Protein AF-A0A7J7KT98-F1 (afdb_monomer)

Radius of gyration: 27.47 Å; Cα contacts (8 Å, |Δi|>4): 322; chains: 1; bounding box: 51×56×86 Å

InterPro domains:
  IPR001309 Peptidase C14, p20 domain [PS50208] (222-304)
  IPR002110 Ankyrin repeat [SM00248] (19-48)
  IPR002110 Ankyrin repeat [SM00248] (58-87)
  IPR002110 Ankyrin repeat [SM00248] (97-126)
  IPR011600 Peptidase C14, caspase domain [PF00656] (223-300)
  IPR029030 Caspase-like domain superfamily [SSF52129] (204-298)
  IPR036770 Ankyrin repeat-containing domain superfamily [G3DSA:1.25.40.20] (5-85)
  IPR036770 Ankyrin repeat-containing domain superfamily [G3DSA:1.25.40.20] (86-192)
  IPR036770 Ankyrin repeat-containing domain superfamily [SSF48403] (14-157)
  IPR051070 NF-kappa-B Inhibitor [PTHR46680] (13-154)

Organism: Bugula neritina (NCBI:txid10212)

Sequence (304 aa):
MSLTQKTDLCSTYSLQDQEGNTFIYCATSLGHTDIVKCVVDSVPSADLWKLLRIPNQQDQTTLQQAILSNNMETLQCLVAAVEATDLYTLLLTQDIYGDTAVHSAVNGGHVDALKSLLDKLSPKQCQEILNIKNLKQFTPLIAAKSNKQYKAANCIGEYKRKAENYFEGSSRMSVNLRDSLKYLNERNRDVDIIQLPVKPCTLQSVAEKFYSDNVYRMSAPVRGRCLIINNRYFDRPATPAPGQVQLEHRDGSEIDVMNILNVFQQLSFDCELKTNLSSKQMLADIWKETQHPDYKDILYFMIL

Structure (mmCIF, N/CA/C/O backbone):
data_AF-A0A7J7KT98-F1
#
_entry.id   AF-A0A7J7KT98-F1
#
loop_
_atom_site.group_PDB
_atom_site.id
_atom_site.type_symbol
_atom_site.label_atom_id
_atom_site.label_alt_id
_atom_site.label_comp_id
_atom_site.label_asym_id
_atom_site.label_entity_id
_atom_site.label_seq_id
_atom_site.pdbx_PDB_ins_code
_atom_site.Cartn_x
_atom_site.Cartn_y
_atom_site.Cartn_z
_atom_site.occupancy
_atom_site.B_iso_or_equiv
_atom_site.auth_seq_id
_atom_site.auth_comp_id
_atom_site.auth_asym_id
_atom_site.auth_atom_id
_atom_site.pdbx_PDB_model_num
ATOM 1 N N . MET A 1 1 ? 28.522 -12.914 -32.032 1.00 37.44 1 MET A N 1
ATOM 2 C CA . MET A 1 1 ? 27.600 -12.049 -31.266 1.00 37.44 1 MET A CA 1
ATOM 3 C C . MET A 1 1 ? 26.999 -12.860 -30.128 1.00 37.44 1 MET A C 1
ATOM 5 O O . MET A 1 1 ? 25.885 -13.351 -30.238 1.00 37.44 1 MET A O 1
ATOM 9 N N . SER A 1 2 ? 27.776 -13.088 -29.070 1.00 33.06 2 SER A N 1
ATOM 10 C CA . SER A 1 2 ? 27.286 -13.723 -27.846 1.00 33.06 2 SER A CA 1
ATOM 11 C C . SER A 1 2 ? 26.659 -12.650 -26.961 1.00 33.06 2 SER A C 1
ATOM 13 O O . SER A 1 2 ? 27.303 -11.642 -26.684 1.00 33.06 2 SER A O 1
ATOM 15 N N . LEU A 1 3 ? 25.416 -12.876 -26.536 1.00 38.28 3 LEU A N 1
ATOM 16 C CA . LEU A 1 3 ? 24.675 -12.110 -25.530 1.00 38.28 3 LEU A CA 1
ATOM 17 C C . LEU A 1 3 ? 25.376 -12.200 -24.162 1.00 38.28 3 LEU A C 1
ATOM 19 O O . LEU A 1 3 ? 24.920 -12.876 -23.244 1.00 38.28 3 LEU A O 1
ATOM 23 N N . THR A 1 4 ? 26.531 -11.560 -24.024 1.00 45.78 4 THR A N 1
ATOM 24 C CA . THR A 1 4 ? 27.213 -11.382 -22.745 1.00 45.78 4 THR A CA 1
ATOM 25 C C . THR A 1 4 ? 26.812 -10.032 -22.181 1.00 45.78 4 THR A C 1
ATOM 27 O O . THR A 1 4 ? 27.411 -9.026 -22.539 1.00 45.78 4 THR A O 1
ATOM 30 N N . GLN A 1 5 ? 25.774 -10.031 -21.344 1.00 46.78 5 GLN A N 1
ATOM 31 C CA . GLN A 1 5 ? 25.772 -9.434 -19.999 1.00 46.78 5 GLN A CA 1
ATOM 32 C C . GLN A 1 5 ? 24.341 -9.454 -19.446 1.00 46.78 5 GLN A C 1
ATOM 34 O O . GLN A 1 5 ? 23.582 -8.498 -19.528 1.00 46.78 5 GLN A O 1
ATOM 39 N N . LYS A 1 6 ? 23.980 -10.576 -18.818 1.00 48.09 6 LYS A N 1
ATOM 40 C CA . LYS A 1 6 ? 22.775 -10.707 -17.980 1.00 48.09 6 LYS A CA 1
ATOM 41 C C . LYS A 1 6 ? 22.907 -9.932 -16.650 1.00 48.09 6 LYS A C 1
ATOM 43 O O . LYS A 1 6 ? 22.090 -10.104 -15.757 1.00 48.09 6 LYS A O 1
ATOM 48 N N . THR A 1 7 ? 23.965 -9.133 -16.498 1.00 43.75 7 THR A N 1
ATOM 49 C CA . THR A 1 7 ? 24.436 -8.557 -15.233 1.00 43.75 7 THR A CA 1
ATOM 50 C C . THR A 1 7 ? 24.084 -7.086 -15.029 1.00 43.75 7 THR A C 1
ATOM 52 O O . THR A 1 7 ? 24.337 -6.591 -13.944 1.00 43.75 7 THR A O 1
ATOM 55 N N . ASP A 1 8 ? 23.442 -6.412 -15.988 1.00 55.72 8 ASP A N 1
ATOM 56 C CA . ASP A 1 8 ? 22.998 -5.015 -15.809 1.00 55.72 8 ASP A CA 1
ATOM 57 C C . ASP A 1 8 ? 21.567 -4.750 -16.310 1.00 55.72 8 ASP A C 1
ATOM 59 O O . ASP A 1 8 ? 21.140 -3.616 -16.507 1.00 55.72 8 ASP A O 1
ATOM 63 N N . LEU A 1 9 ? 20.754 -5.797 -16.484 1.00 55.81 9 LEU A N 1
ATOM 64 C CA . LEU A 1 9 ? 19.364 -5.612 -16.911 1.00 55.81 9 LEU A CA 1
ATOM 65 C C . LEU A 1 9 ? 18.577 -4.765 -15.886 1.00 55.81 9 LEU A C 1
ATOM 67 O O . LEU A 1 9 ? 17.839 -3.853 -16.251 1.00 55.81 9 LEU A O 1
ATOM 71 N N . CYS A 1 10 ? 18.826 -4.983 -14.591 1.00 56.22 10 CYS A N 1
ATOM 72 C CA . CYS A 1 10 ? 18.215 -4.203 -13.517 1.00 56.22 10 CYS A CA 1
ATOM 73 C C . CYS A 1 10 ? 18.662 -2.729 -13.519 1.00 56.22 10 CYS A C 1
ATOM 75 O O . CYS A 1 10 ? 17.836 -1.856 -13.254 1.00 56.22 10 CYS A O 1
ATOM 77 N N . SER A 1 11 ? 19.926 -2.431 -13.852 1.00 65.38 11 SER A N 1
ATOM 78 C CA . SER A 1 11 ? 20.412 -1.047 -13.921 1.00 65.38 11 SER A CA 1
ATOM 79 C C . SER A 1 11 ? 19.835 -0.319 -15.136 1.00 65.38 11 SER A C 1
ATOM 81 O O . SER A 1 11 ? 19.386 0.816 -14.997 1.00 65.38 11 SER A O 1
ATOM 83 N N . THR A 1 12 ? 19.707 -0.995 -16.284 1.00 70.81 12 THR A N 1
ATOM 84 C CA . THR A 1 12 ? 19.056 -0.417 -17.474 1.00 70.81 12 THR A CA 1
ATOM 85 C C . THR A 1 12 ? 17.568 -0.120 -17.272 1.00 70.81 12 THR A C 1
ATOM 87 O O . THR A 1 12 ? 17.112 0.947 -17.675 1.00 70.81 12 THR A O 1
ATOM 90 N N . TYR A 1 13 ? 16.808 -1.001 -16.609 1.00 74.50 13 TYR A N 1
ATOM 91 C CA . TYR A 1 13 ? 15.387 -0.744 -16.343 1.00 74.50 13 TYR A CA 1
ATOM 92 C C . TYR A 1 13 ? 15.154 0.315 -15.263 1.00 74.50 13 TYR A C 1
ATOM 94 O O . TYR A 1 13 ? 14.123 0.983 -15.291 1.00 74.50 13 TYR A O 1
ATOM 102 N N . SER A 1 14 ? 16.104 0.496 -14.341 1.00 80.25 14 SER A N 1
ATOM 103 C CA . SER A 1 14 ? 16.027 1.524 -13.295 1.00 80.25 14 SER A CA 1
ATOM 104 C C . SER A 1 14 ? 16.306 2.950 -13.782 1.00 80.25 14 SER A C 1
ATOM 106 O O . SER A 1 14 ? 16.162 3.889 -13.002 1.00 80.25 14 SER A O 1
ATOM 108 N N . LEU A 1 15 ? 16.702 3.129 -15.048 1.00 86.31 15 LEU A N 1
ATOM 109 C CA . LEU A 1 15 ? 16.920 4.453 -15.622 1.00 86.31 15 LEU A CA 1
ATOM 110 C C . LEU A 1 15 ? 15.612 5.249 -15.657 1.00 86.31 15 LEU A C 1
ATOM 112 O O . LEU A 1 15 ? 14.560 4.729 -16.036 1.00 86.31 15 LEU A O 1
ATOM 116 N N . GLN A 1 16 ? 15.712 6.520 -15.281 1.00 89.00 16 GLN A N 1
ATOM 117 C CA . GLN A 1 16 ? 14.609 7.467 -15.277 1.00 89.00 16 GLN A CA 1
ATOM 118 C C . GLN A 1 16 ? 14.823 8.530 -16.355 1.00 89.00 16 GLN A C 1
ATOM 120 O O . GLN A 1 16 ? 15.957 8.941 -16.617 1.00 89.00 16 GLN A O 1
ATOM 125 N N . ASP A 1 17 ? 13.736 8.965 -16.984 1.00 88.94 17 ASP A N 1
ATOM 126 C CA . ASP A 1 17 ? 13.748 10.102 -17.900 1.00 88.94 17 ASP A CA 1
ATOM 127 C C . ASP A 1 17 ? 13.813 11.453 -17.150 1.00 88.94 17 ASP A C 1
ATOM 129 O O . ASP A 1 17 ? 14.019 11.518 -15.936 1.00 88.94 17 ASP A O 1
ATOM 133 N N . GLN A 1 18 ? 13.643 12.560 -17.880 1.00 90.75 18 GLN A N 1
ATOM 134 C CA . GLN A 1 18 ? 13.674 13.914 -17.309 1.00 90.75 18 GLN A CA 1
ATOM 135 C C . GLN A 1 18 ? 12.538 14.198 -16.317 1.00 90.75 18 GLN A C 1
ATOM 137 O O . GLN A 1 18 ? 12.657 15.143 -15.541 1.00 90.75 18 GLN A O 1
ATOM 142 N N . GLU A 1 19 ? 11.471 13.400 -16.330 1.00 87.31 19 GLU A N 1
ATOM 143 C CA . GLU A 1 19 ? 10.319 13.488 -15.429 1.00 87.31 19 GLU A CA 1
ATOM 144 C C . GLU A 1 19 ? 10.415 12.473 -14.274 1.00 87.31 19 GLU A C 1
ATOM 146 O O . GLU A 1 19 ? 9.515 12.362 -13.440 1.00 87.31 19 GLU A O 1
ATOM 151 N N . GLY A 1 20 ? 11.518 11.723 -14.186 1.00 88.56 20 GLY A N 1
ATOM 152 C CA . GLY A 1 20 ? 11.670 10.654 -13.204 1.00 88.56 20 GLY A CA 1
ATOM 153 C C . GLY A 1 20 ? 10.937 9.363 -13.594 1.00 88.56 20 GLY A C 1
ATOM 154 O O . GLY A 1 20 ? 10.856 8.438 -12.789 1.00 88.56 20 GLY A O 1
ATOM 155 N N . ASN A 1 21 ? 10.382 9.251 -14.797 1.00 90.50 21 ASN A N 1
ATOM 156 C CA . ASN A 1 21 ? 9.632 8.065 -15.190 1.00 90.50 21 ASN A CA 1
ATOM 157 C C . ASN A 1 21 ? 10.590 6.940 -15.595 1.00 90.50 21 ASN A C 1
ATOM 159 O O . ASN A 1 21 ? 11.487 7.129 -16.419 1.00 90.50 21 ASN A O 1
ATOM 163 N N . THR A 1 22 ? 10.385 5.746 -15.040 1.00 91.25 22 THR A N 1
ATOM 164 C CA . THR A 1 22 ? 11.080 4.536 -15.496 1.00 91.25 22 THR A CA 1
ATOM 165 C C . THR A 1 22 ? 10.480 4.020 -16.802 1.00 91.25 22 THR A C 1
ATOM 167 O O . THR A 1 22 ? 9.343 4.334 -17.163 1.00 91.25 22 THR A O 1
ATOM 170 N N . PHE A 1 23 ? 11.208 3.148 -17.503 1.00 90.75 23 PHE A N 1
ATOM 171 C CA . PHE A 1 23 ? 10.714 2.529 -18.737 1.00 90.75 23 PHE A CA 1
ATOM 172 C C . PHE A 1 23 ? 9.336 1.860 -18.565 1.00 90.75 23 PHE A C 1
ATOM 174 O O . PHE A 1 23 ? 8.432 2.064 -19.379 1.00 90.75 23 PHE A O 1
ATOM 181 N N . ILE A 1 24 ? 9.155 1.088 -17.486 1.00 91.69 24 ILE A N 1
ATOM 182 C CA . ILE A 1 24 ? 7.889 0.396 -17.207 1.00 91.69 24 ILE A CA 1
ATOM 183 C C . ILE A 1 24 ? 6.765 1.375 -16.833 1.00 91.69 24 ILE A C 1
ATOM 185 O O . ILE A 1 24 ? 5.608 1.133 -17.189 1.00 91.69 24 ILE A O 1
ATOM 189 N N . TYR A 1 25 ? 7.095 2.504 -16.194 1.00 92.44 25 TYR A N 1
ATOM 190 C CA . TYR A 1 25 ? 6.142 3.583 -15.936 1.00 92.44 25 TYR A CA 1
ATOM 191 C C . TYR A 1 25 ? 5.616 4.163 -17.251 1.00 92.44 25 TYR A C 1
ATOM 193 O O . TYR A 1 25 ? 4.403 4.237 -17.449 1.00 92.44 25 TYR A O 1
ATOM 201 N N . CYS A 1 26 ? 6.507 4.498 -18.188 1.00 91.31 26 CYS A N 1
ATOM 202 C CA . CYS A 1 26 ? 6.123 5.029 -19.497 1.00 91.31 26 CYS A CA 1
ATOM 203 C C . CYS A 1 26 ? 5.275 4.030 -20.294 1.00 91.31 26 CYS A C 1
ATOM 205 O O . CYS A 1 26 ? 4.228 4.403 -20.821 1.00 91.31 26 CYS A O 1
ATOM 207 N N . ALA A 1 27 ? 5.666 2.752 -20.332 1.00 92.06 27 ALA A N 1
ATOM 208 C CA . ALA A 1 27 ? 4.883 1.704 -20.993 1.00 92.06 27 ALA A CA 1
ATOM 209 C C . ALA A 1 27 ? 3.472 1.568 -20.391 1.00 92.06 27 ALA A C 1
ATOM 211 O O . ALA A 1 27 ? 2.490 1.442 -21.122 1.00 92.06 27 ALA A O 1
ATOM 212 N N . THR A 1 28 ? 3.367 1.662 -19.062 1.00 93.62 28 THR A N 1
ATOM 213 C CA . THR A 1 28 ? 2.086 1.641 -18.342 1.00 93.62 28 THR A CA 1
ATOM 214 C C . THR A 1 28 ? 1.241 2.873 -18.665 1.00 93.62 28 THR A C 1
ATOM 216 O O . THR A 1 28 ? 0.054 2.738 -18.950 1.00 93.62 28 THR A O 1
ATOM 219 N N . SER A 1 29 ? 1.848 4.063 -18.677 1.00 90.94 29 SER A N 1
ATOM 220 C CA . SER A 1 29 ? 1.172 5.332 -18.972 1.00 90.94 29 SER A CA 1
ATOM 221 C C . SER A 1 29 ? 0.614 5.389 -20.397 1.00 90.94 29 SER A C 1
ATOM 223 O O . SER A 1 29 ? -0.497 5.867 -20.613 1.00 90.94 29 SER A O 1
ATOM 225 N N . LEU A 1 30 ? 1.349 4.830 -21.362 1.00 90.31 30 LEU A N 1
ATOM 226 C CA . LEU A 1 30 ? 0.931 4.735 -22.763 1.00 90.31 30 LEU A CA 1
ATOM 227 C C . LEU A 1 30 ? -0.050 3.580 -23.032 1.00 90.31 30 LEU A C 1
ATOM 229 O O . LEU A 1 30 ? -0.554 3.451 -24.144 1.00 90.31 30 LEU A O 1
ATOM 233 N N . GLY A 1 31 ? -0.331 2.732 -22.036 1.00 89.06 31 GLY A N 1
ATOM 234 C CA . GLY A 1 31 ? -1.238 1.592 -22.177 1.00 89.06 31 GLY A CA 1
ATOM 235 C C . GLY A 1 31 ? -0.665 0.420 -22.981 1.00 89.06 31 GLY A C 1
ATOM 236 O O . GLY A 1 31 ? -1.427 -0.427 -23.442 1.00 89.06 31 GLY A O 1
ATOM 237 N N . HIS A 1 32 ? 0.657 0.343 -23.145 1.00 93.69 32 HIS A N 1
ATOM 238 C CA . HIS A 1 32 ? 1.337 -0.737 -23.865 1.00 93.69 32 HIS A CA 1
ATOM 239 C C . HIS A 1 32 ? 1.474 -1.984 -22.975 1.00 93.69 32 HIS A C 1
ATOM 241 O O . HIS A 1 32 ? 2.547 -2.308 -22.458 1.00 93.69 32 HIS A O 1
ATOM 247 N N . THR A 1 33 ? 0.351 -2.666 -22.739 1.00 93.12 33 THR A N 1
ATOM 248 C CA . THR A 1 33 ? 0.255 -3.834 -21.846 1.00 93.12 33 THR A CA 1
ATOM 249 C C . THR A 1 33 ? 1.144 -5.001 -22.282 1.00 93.12 33 THR A C 1
ATOM 251 O O . THR A 1 33 ? 1.667 -5.731 -21.443 1.00 93.12 33 THR A O 1
ATOM 254 N N . ASP A 1 34 ? 1.339 -5.173 -23.585 1.00 93.50 34 ASP A N 1
ATOM 255 C CA . ASP A 1 34 ? 2.253 -6.142 -24.188 1.00 93.50 34 ASP A CA 1
ATOM 256 C C . ASP A 1 34 ? 3.706 -5.916 -23.749 1.00 93.50 34 ASP A C 1
ATOM 258 O O . ASP A 1 34 ? 4.383 -6.857 -23.333 1.00 93.50 34 ASP A O 1
ATOM 262 N N . ILE A 1 35 ? 4.163 -4.663 -23.747 1.00 91.12 35 ILE A N 1
ATOM 263 C CA . ILE A 1 35 ? 5.501 -4.296 -23.272 1.00 91.12 35 ILE A CA 1
ATOM 264 C C . ILE A 1 35 ? 5.620 -4.548 -21.767 1.00 91.12 35 ILE A C 1
ATOM 266 O O . ILE A 1 35 ? 6.625 -5.102 -21.322 1.00 91.12 35 ILE A O 1
ATOM 270 N N . VAL A 1 36 ? 4.597 -4.192 -20.982 1.00 92.38 36 VAL A N 1
ATOM 271 C CA . VAL A 1 36 ? 4.606 -4.439 -19.530 1.00 92.38 36 VAL A CA 1
ATOM 272 C C . VAL A 1 36 ? 4.714 -5.935 -19.229 1.00 92.38 36 VAL A C 1
ATOM 274 O O . VAL A 1 36 ? 5.547 -6.321 -18.411 1.00 92.38 36 VAL A O 1
ATOM 277 N N . LYS A 1 37 ? 3.953 -6.783 -19.932 1.00 92.69 37 LYS A N 1
ATOM 278 C CA . LYS A 1 37 ? 4.047 -8.248 -19.814 1.00 92.69 37 LYS A CA 1
ATOM 279 C C . LYS A 1 37 ? 5.446 -8.757 -20.149 1.00 92.69 37 LYS A C 1
ATOM 281 O O . LYS A 1 37 ? 6.025 -9.488 -19.357 1.00 92.69 37 LYS A O 1
ATOM 286 N N . CYS A 1 38 ? 6.032 -8.299 -21.256 1.00 89.94 38 CYS A N 1
ATOM 287 C CA . CYS A 1 38 ? 7.399 -8.669 -21.624 1.00 89.94 38 CYS A CA 1
ATOM 288 C C . CYS A 1 38 ? 8.420 -8.321 -20.530 1.00 89.94 38 CYS A C 1
ATOM 290 O O . CYS A 1 38 ? 9.323 -9.115 -20.266 1.00 89.94 38 CYS A O 1
ATOM 292 N N . VAL A 1 39 ? 8.294 -7.156 -19.882 1.00 88.00 39 VAL A N 1
ATOM 293 C CA . VAL A 1 39 ? 9.182 -6.759 -18.774 1.00 88.00 39 VAL A CA 1
ATOM 294 C C . VAL A 1 39 ? 8.955 -7.642 -17.549 1.00 88.00 39 VAL A C 1
ATOM 296 O O . VAL A 1 39 ? 9.923 -8.126 -16.969 1.00 88.00 39 VAL A O 1
ATOM 299 N N . VAL A 1 40 ? 7.696 -7.892 -17.186 1.00 89.38 40 VAL A N 1
ATOM 300 C CA . VAL A 1 40 ? 7.317 -8.773 -16.072 1.00 89.38 40 VAL A CA 1
ATOM 301 C C . VAL A 1 40 ? 7.855 -10.196 -16.264 1.00 89.38 40 VAL A C 1
ATOM 303 O O . VAL A 1 40 ? 8.381 -10.772 -15.318 1.00 89.38 40 VAL A O 1
ATOM 306 N N . ASP A 1 41 ? 7.791 -10.735 -17.482 1.00 88.50 41 ASP A N 1
ATOM 307 C CA . ASP A 1 41 ? 8.290 -12.079 -17.803 1.00 88.50 41 ASP A CA 1
ATOM 308 C C . ASP A 1 41 ? 9.827 -12.140 -17.866 1.00 88.50 41 ASP A C 1
ATOM 310 O O . ASP A 1 41 ? 10.432 -13.191 -17.644 1.00 88.50 41 ASP A O 1
ATOM 314 N N . SER A 1 42 ? 10.477 -11.014 -18.180 1.00 84.94 42 SER A N 1
ATOM 315 C CA . SER A 1 42 ? 11.934 -10.932 -18.349 1.00 84.94 42 SER A CA 1
ATOM 316 C C . SER A 1 42 ? 12.687 -10.635 -17.049 1.00 84.94 42 SER A C 1
ATOM 318 O O . SER A 1 42 ? 13.870 -10.971 -16.938 1.00 84.94 42 SER A O 1
ATOM 320 N N . VAL A 1 43 ? 12.037 -9.983 -16.080 1.00 83.31 43 VAL A N 1
ATOM 321 C CA . VAL A 1 43 ? 12.655 -9.518 -14.830 1.00 83.31 43 VAL A CA 1
ATOM 322 C C . VAL A 1 43 ? 12.268 -10.446 -13.670 1.00 83.31 43 VAL A C 1
ATOM 324 O O . VAL A 1 43 ? 11.082 -10.657 -13.430 1.00 83.31 43 VAL A O 1
ATOM 327 N N . PRO A 1 44 ? 13.232 -10.979 -12.893 1.00 81.69 44 PRO A N 1
ATOM 328 C CA . PRO A 1 44 ? 12.920 -11.759 -11.696 1.00 81.69 44 PRO A CA 1
ATOM 329 C C . PRO A 1 44 ? 12.067 -10.960 -10.701 1.00 81.69 44 PRO A C 1
ATOM 331 O O . PRO A 1 44 ? 12.330 -9.780 -10.473 1.00 81.69 44 PRO A O 1
ATOM 334 N N . SER A 1 45 ? 11.112 -11.604 -10.025 1.00 74.31 45 SER A N 1
ATOM 335 C CA . SER A 1 45 ? 10.194 -10.947 -9.074 1.00 74.31 45 SER A CA 1
ATOM 336 C C . SER A 1 45 ? 10.918 -10.112 -8.003 1.00 74.31 45 SER A C 1
ATOM 338 O O . SER A 1 45 ? 10.480 -9.013 -7.667 1.00 74.31 45 SER A O 1
ATOM 340 N N . ALA A 1 46 ? 12.080 -10.589 -7.536 1.00 75.94 46 ALA A N 1
ATOM 341 C CA . ALA A 1 46 ? 12.932 -9.917 -6.549 1.00 75.94 46 ALA A CA 1
ATOM 342 C C . ALA A 1 46 ? 13.563 -8.592 -7.033 1.00 75.94 46 ALA A C 1
ATOM 344 O O . ALA A 1 46 ? 14.031 -7.803 -6.212 1.00 75.94 46 ALA A O 1
ATOM 345 N N . ASP A 1 47 ? 13.596 -8.347 -8.341 1.00 81.56 47 ASP A N 1
ATOM 346 C CA . ASP A 1 47 ? 14.061 -7.091 -8.938 1.00 81.56 47 ASP A CA 1
ATOM 347 C C . ASP A 1 47 ? 12.895 -6.278 -9.513 1.00 81.56 47 ASP A C 1
ATOM 349 O O . ASP A 1 47 ? 12.936 -5.046 -9.501 1.00 81.56 47 ASP A O 1
ATOM 353 N N . LEU A 1 48 ? 11.810 -6.947 -9.922 1.00 85.00 48 LEU A N 1
ATOM 354 C CA . LEU A 1 48 ? 10.588 -6.301 -10.393 1.00 85.00 48 LEU A CA 1
ATOM 355 C C . LEU A 1 48 ? 9.986 -5.384 -9.321 1.00 85.00 48 LEU A C 1
ATOM 357 O O . LEU A 1 48 ? 9.622 -4.252 -9.630 1.00 85.00 48 LEU A O 1
ATOM 361 N N . TRP A 1 49 ? 9.927 -5.813 -8.055 1.00 84.94 49 TRP A N 1
ATOM 362 C CA . TRP A 1 49 ? 9.396 -4.949 -6.991 1.00 84.94 49 TRP A CA 1
ATOM 363 C C . TRP A 1 49 ? 10.246 -3.683 -6.792 1.00 84.94 49 TRP A C 1
ATOM 365 O O . TRP A 1 49 ? 9.693 -2.603 -6.582 1.00 84.94 49 TRP A O 1
ATOM 375 N N . LYS A 1 50 ? 11.581 -3.787 -6.905 1.00 86.12 50 LYS A N 1
ATOM 376 C CA . LYS A 1 50 ? 12.491 -2.634 -6.794 1.00 86.12 50 LYS A CA 1
ATOM 377 C C . LYS A 1 50 ? 12.222 -1.646 -7.915 1.00 86.12 50 LYS A C 1
ATOM 379 O O . LYS A 1 50 ? 12.149 -0.450 -7.660 1.00 86.12 50 LYS A O 1
ATOM 384 N N . LEU A 1 51 ? 12.030 -2.160 -9.129 1.00 86.31 51 LEU A N 1
ATOM 385 C CA . LEU A 1 51 ? 11.701 -1.362 -10.301 1.00 86.31 51 LEU A CA 1
ATOM 386 C C . LEU A 1 51 ? 10.354 -0.642 -10.137 1.00 86.31 51 LEU A C 1
ATOM 388 O O . LEU A 1 51 ? 10.258 0.553 -10.401 1.00 86.31 51 LEU A O 1
ATOM 392 N N . LEU A 1 52 ? 9.325 -1.348 -9.660 1.00 88.38 52 LEU A N 1
ATOM 393 C CA . LEU A 1 52 ? 7.983 -0.789 -9.459 1.00 88.38 52 LEU A CA 1
ATOM 394 C C . LEU A 1 52 ? 7.912 0.237 -8.323 1.00 88.38 52 LEU A C 1
ATOM 396 O O . LEU A 1 52 ? 7.018 1.085 -8.332 1.00 88.38 52 LEU A O 1
ATOM 400 N N . ARG A 1 53 ? 8.836 0.161 -7.357 1.00 88.50 53 ARG A N 1
ATOM 401 C CA . ARG A 1 53 ? 8.926 1.085 -6.221 1.00 88.50 53 ARG A CA 1
ATOM 402 C C . ARG A 1 53 ? 9.557 2.427 -6.584 1.00 88.50 53 ARG A C 1
ATOM 404 O O . ARG A 1 53 ? 9.360 3.373 -5.829 1.00 88.50 53 ARG A O 1
ATOM 411 N N . ILE A 1 54 ? 10.311 2.520 -7.681 1.00 88.38 54 ILE A N 1
ATOM 412 C CA . ILE A 1 54 ? 10.958 3.774 -8.084 1.00 88.38 54 ILE A CA 1
ATOM 413 C C . ILE A 1 54 ? 9.872 4.820 -8.398 1.00 88.38 54 ILE A C 1
ATOM 415 O O . ILE A 1 54 ? 9.083 4.599 -9.323 1.00 88.38 54 ILE A O 1
ATOM 419 N N . PRO A 1 55 ? 9.809 5.929 -7.638 1.00 88.62 55 PRO A N 1
ATOM 420 C CA . PRO A 1 55 ? 8.847 6.992 -7.883 1.00 88.62 55 PRO A CA 1
ATOM 421 C C . PRO A 1 55 ? 9.306 7.921 -9.011 1.00 88.62 55 PRO A C 1
ATOM 423 O O . PRO A 1 55 ? 10.507 8.138 -9.185 1.00 88.62 55 PRO A O 1
ATOM 426 N N . ASN A 1 56 ? 8.357 8.520 -9.732 1.00 88.62 56 ASN A N 1
ATOM 427 C CA . ASN A 1 56 ? 8.639 9.654 -10.616 1.00 88.62 56 ASN A CA 1
ATOM 428 C C . ASN A 1 56 ? 8.751 10.982 -9.839 1.00 88.62 56 ASN A C 1
ATOM 430 O O . ASN A 1 56 ? 8.685 11.004 -8.612 1.00 88.62 56 ASN A O 1
ATOM 434 N N . GLN A 1 57 ? 8.891 12.116 -10.535 1.00 89.75 57 GLN A N 1
ATOM 435 C CA . GLN A 1 57 ? 8.952 13.443 -9.895 1.00 89.75 57 GLN A CA 1
ATOM 436 C C . GLN A 1 57 ? 7.684 13.849 -9.124 1.00 89.75 57 GLN A C 1
ATOM 438 O O . GLN A 1 57 ? 7.719 14.812 -8.361 1.00 89.75 57 GLN A O 1
ATOM 443 N N . GLN A 1 58 ? 6.568 13.147 -9.324 1.00 85.69 58 GLN A N 1
ATOM 444 C CA . GLN A 1 58 ? 5.326 13.326 -8.570 1.00 85.69 58 GLN A CA 1
ATOM 445 C C . GLN A 1 58 ? 5.187 12.314 -7.425 1.00 85.69 58 GLN A C 1
ATOM 447 O O . GLN A 1 58 ? 4.098 12.158 -6.876 1.00 85.69 58 GLN A O 1
ATOM 452 N N . ASP A 1 59 ? 6.266 11.622 -7.060 1.00 88.50 59 ASP A N 1
ATOM 453 C CA . ASP A 1 59 ? 6.267 10.518 -6.100 1.00 88.50 59 ASP A CA 1
ATOM 454 C C . ASP A 1 59 ? 5.320 9.362 -6.485 1.00 88.50 59 ASP A C 1
ATOM 456 O O . ASP A 1 59 ? 4.947 8.529 -5.656 1.00 88.50 59 ASP A O 1
ATOM 460 N N . GLN A 1 60 ? 4.940 9.278 -7.766 1.00 88.19 60 GLN A N 1
ATOM 461 C CA . GLN A 1 60 ? 4.015 8.267 -8.256 1.00 88.19 60 GLN A CA 1
ATOM 462 C C . GLN A 1 60 ? 4.739 6.989 -8.654 1.00 88.19 60 GLN A C 1
ATOM 464 O O . GLN A 1 60 ? 5.761 7.008 -9.344 1.00 88.19 60 GLN A O 1
ATOM 469 N N . THR A 1 61 ? 4.165 5.855 -8.263 1.00 91.44 61 THR A N 1
ATOM 470 C CA . THR A 1 61 ? 4.665 4.532 -8.652 1.00 91.44 61 THR A CA 1
ATOM 471 C C . THR A 1 61 ? 3.999 4.029 -9.930 1.00 91.44 61 THR A C 1
ATOM 473 O O . THR A 1 61 ? 2.887 4.420 -10.291 1.00 91.44 61 THR A O 1
ATOM 476 N N . THR A 1 62 ? 4.645 3.070 -10.599 1.00 91.81 62 THR A N 1
ATOM 477 C CA . THR A 1 62 ? 4.084 2.420 -11.802 1.00 91.81 62 THR A CA 1
ATOM 478 C C . THR A 1 62 ? 2.722 1.776 -11.516 1.00 91.81 62 THR A C 1
ATOM 480 O O . THR A 1 62 ? 1.815 1.823 -12.346 1.00 91.81 62 THR A O 1
ATOM 483 N N . LEU A 1 63 ? 2.544 1.215 -10.313 1.00 92.44 63 LEU A N 1
ATOM 484 C CA . LEU A 1 63 ? 1.278 0.615 -9.891 1.00 92.44 63 LEU A CA 1
ATOM 485 C C . LEU A 1 63 ? 0.154 1.660 -9.795 1.00 92.44 63 LEU A C 1
ATOM 487 O O . LEU A 1 63 ? -0.961 1.400 -10.243 1.00 92.44 63 LEU A O 1
ATOM 491 N N . GLN A 1 64 ? 0.439 2.848 -9.253 1.00 91.44 64 GLN A N 1
ATOM 492 C CA . GLN A 1 64 ? -0.525 3.952 -9.203 1.00 91.44 64 GLN A CA 1
ATOM 493 C C . GLN A 1 64 ? -0.903 4.422 -10.612 1.00 91.44 64 GLN A C 1
ATOM 495 O O . GLN A 1 64 ? -2.086 4.620 -10.888 1.00 91.44 64 GLN A O 1
ATOM 500 N N . GLN A 1 65 ? 0.058 4.493 -11.537 1.00 93.06 65 GLN A N 1
ATOM 501 C CA . GLN A 1 65 ? -0.224 4.838 -12.933 1.00 93.06 65 GLN A CA 1
ATOM 502 C C . GLN A 1 65 ? -1.094 3.785 -13.644 1.00 93.06 65 GLN A C 1
ATOM 504 O O . GLN A 1 65 ? -1.993 4.134 -14.414 1.00 93.06 65 GLN A O 1
ATOM 509 N N . ALA A 1 66 ? -0.898 2.492 -13.362 1.00 93.00 66 ALA A N 1
ATOM 510 C CA . ALA A 1 66 ? -1.764 1.427 -13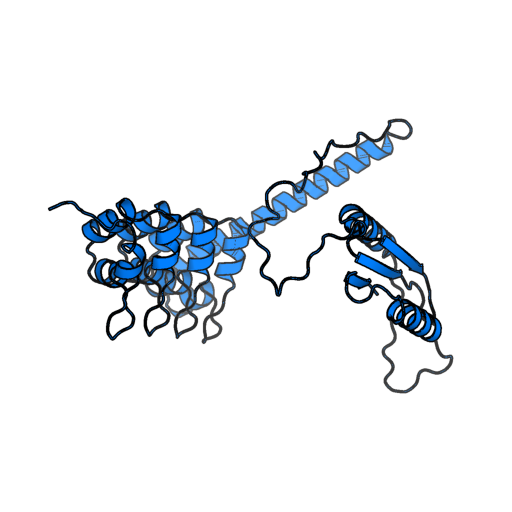.885 1.00 93.00 66 ALA A CA 1
ATOM 511 C C . ALA A 1 66 ? -3.219 1.574 -13.400 1.00 93.00 66 ALA A C 1
ATOM 513 O O . ALA A 1 66 ? -4.163 1.302 -14.142 1.00 93.00 66 ALA A O 1
ATOM 514 N N . ILE A 1 67 ? -3.405 2.044 -12.164 1.00 92.75 67 ILE A N 1
ATOM 515 C CA . ILE A 1 67 ? -4.725 2.326 -11.591 1.00 92.75 67 ILE A CA 1
ATOM 516 C C . ILE A 1 67 ? -5.345 3.563 -12.244 1.00 92.75 67 ILE A C 1
ATOM 518 O O . ILE A 1 67 ? -6.506 3.512 -12.640 1.00 92.75 67 ILE A O 1
ATOM 522 N N . LEU A 1 68 ? -4.586 4.655 -12.379 1.00 90.25 68 LEU A N 1
ATOM 523 C CA . LEU A 1 68 ? -5.054 5.916 -12.970 1.00 90.25 68 LEU A CA 1
ATOM 524 C C . LEU A 1 68 ? -5.436 5.773 -14.447 1.00 90.25 68 LEU A C 1
ATOM 526 O O . LEU A 1 68 ? -6.395 6.391 -14.901 1.00 90.25 68 LEU A O 1
ATOM 530 N N . SER A 1 69 ? -4.715 4.935 -15.192 1.00 87.94 69 SER A N 1
ATOM 531 C CA . SER A 1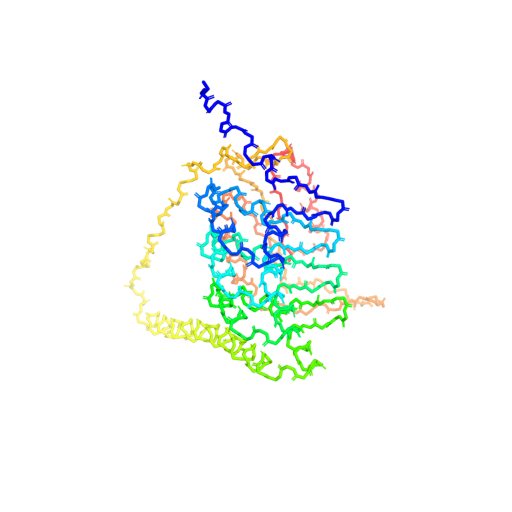 69 ? -5.032 4.618 -16.592 1.00 87.94 69 SER A CA 1
ATOM 532 C C . SER A 1 69 ? -6.245 3.689 -16.751 1.00 87.94 69 SER A C 1
ATOM 534 O O . SER A 1 69 ? -6.690 3.461 -17.876 1.00 87.94 69 SER A O 1
ATOM 536 N N . ASN A 1 70 ? -6.794 3.153 -15.651 1.00 87.38 70 ASN A N 1
ATOM 537 C CA . ASN A 1 70 ? -7.891 2.177 -15.629 1.00 87.38 70 ASN A CA 1
ATOM 538 C C . ASN A 1 70 ? -7.632 0.931 -16.500 1.00 87.38 70 ASN A C 1
ATOM 540 O O . ASN A 1 70 ? -8.567 0.271 -16.964 1.00 87.38 70 ASN A O 1
ATOM 544 N N . ASN A 1 71 ? -6.362 0.602 -16.744 1.00 89.69 71 ASN A N 1
ATOM 545 C CA . ASN A 1 71 ? -5.992 -0.562 -17.531 1.00 89.69 71 ASN A CA 1
ATOM 546 C C . ASN A 1 71 ? -5.922 -1.791 -16.618 1.00 89.69 71 ASN A C 1
ATOM 548 O O . ASN A 1 71 ? -4.881 -2.125 -16.048 1.00 89.69 71 ASN A O 1
ATOM 552 N N . MET A 1 72 ? -7.068 -2.460 -16.474 1.00 92.62 72 MET A N 1
ATOM 553 C CA . MET A 1 72 ? -7.213 -3.632 -15.609 1.00 92.62 72 MET A CA 1
ATOM 554 C C . MET A 1 72 ? -6.288 -4.785 -15.996 1.00 92.62 72 MET A C 1
ATOM 556 O O . MET A 1 72 ? -5.832 -5.508 -15.114 1.00 92.62 72 MET A O 1
ATOM 560 N N . GLU A 1 73 ? -5.989 -4.952 -17.283 1.00 93.06 73 GLU A N 1
ATOM 561 C CA . GLU A 1 73 ? -5.106 -6.018 -17.753 1.00 93.06 73 GLU A CA 1
ATOM 562 C C . GLU A 1 73 ? -3.665 -5.781 -17.285 1.00 93.06 73 GLU A C 1
ATOM 564 O O . GLU A 1 73 ? -3.038 -6.673 -16.710 1.00 93.06 73 GLU A O 1
ATOM 569 N N . THR A 1 74 ? -3.167 -4.550 -17.440 1.00 92.94 74 THR A N 1
ATOM 570 C CA . THR A 1 74 ? -1.851 -4.146 -16.925 1.00 92.94 74 THR A CA 1
ATOM 571 C C . THR A 1 74 ? -1.798 -4.238 -15.402 1.00 92.94 74 THR A C 1
ATOM 573 O O . THR A 1 74 ? -0.844 -4.784 -14.851 1.00 92.94 74 THR A O 1
ATOM 576 N N . LEU A 1 75 ? -2.837 -3.762 -14.707 1.00 93.25 75 LEU A N 1
ATOM 577 C CA . LEU A 1 75 ? -2.907 -3.824 -13.248 1.00 93.25 75 LEU A CA 1
ATOM 578 C C . LEU A 1 75 ? -2.853 -5.269 -12.738 1.00 93.25 75 LEU A C 1
ATOM 580 O O . LEU A 1 75 ? -2.080 -5.572 -11.833 1.00 93.25 75 LEU A O 1
ATOM 584 N N . GLN A 1 76 ? -3.643 -6.170 -13.324 1.00 92.38 76 GLN A N 1
ATOM 585 C CA . GLN A 1 76 ? -3.650 -7.582 -12.939 1.00 92.38 76 GLN A CA 1
ATOM 586 C C . GLN A 1 76 ? -2.309 -8.256 -13.225 1.00 92.38 76 GLN A C 1
ATOM 588 O O . GLN A 1 76 ? -1.845 -9.033 -12.393 1.00 92.38 76 GLN A O 1
ATOM 593 N N . CYS A 1 77 ? -1.666 -7.926 -14.348 1.00 91.62 77 CYS A N 1
ATOM 594 C CA . CYS A 1 77 ? -0.330 -8.414 -14.673 1.00 91.62 77 CYS A CA 1
ATOM 595 C C . CYS A 1 77 ? 0.697 -8.008 -13.604 1.00 91.62 77 CYS A C 1
ATOM 597 O O . CYS A 1 77 ? 1.431 -8.855 -13.102 1.00 91.62 77 CYS A O 1
ATOM 599 N N . LEU A 1 78 ? 0.717 -6.730 -13.213 1.00 90.94 78 LEU A N 1
ATOM 600 C CA . LEU A 1 78 ? 1.645 -6.216 -12.203 1.00 90.94 78 LEU A CA 1
ATOM 601 C C . LEU A 1 78 ? 1.369 -6.807 -10.814 1.00 90.94 78 LEU A C 1
ATOM 603 O O . LEU A 1 78 ? 2.291 -7.237 -10.129 1.00 90.94 78 LEU A O 1
ATOM 607 N N . VAL A 1 79 ? 0.099 -6.872 -10.407 1.00 90.69 79 VAL A N 1
ATOM 608 C CA . VAL A 1 79 ? -0.310 -7.407 -9.098 1.00 90.69 79 VAL A CA 1
ATOM 609 C C . VAL A 1 79 ? -0.035 -8.909 -8.981 1.00 90.69 79 VAL A C 1
ATOM 611 O O . VAL A 1 79 ? 0.288 -9.381 -7.897 1.00 90.69 79 VAL A O 1
ATOM 614 N N . ALA A 1 80 ? -0.161 -9.672 -10.070 1.00 89.62 80 ALA A N 1
ATOM 615 C CA . ALA A 1 80 ? 0.121 -11.108 -10.070 1.00 89.62 80 ALA A CA 1
ATOM 616 C C . ALA A 1 80 ? 1.623 -11.432 -10.014 1.00 89.62 80 ALA A C 1
ATOM 618 O O . ALA A 1 80 ? 1.991 -12.513 -9.560 1.00 89.62 80 ALA A O 1
ATOM 619 N N . ALA A 1 81 ? 2.474 -10.514 -10.472 1.00 87.25 81 ALA A N 1
ATOM 620 C CA . ALA A 1 81 ? 3.915 -10.720 -10.582 1.00 87.25 81 ALA A CA 1
ATOM 621 C C . ALA A 1 81 ? 4.714 -10.362 -9.316 1.00 87.25 81 ALA A C 1
ATOM 623 O O . ALA A 1 81 ? 5.898 -10.692 -9.221 1.00 87.25 81 ALA A O 1
ATOM 624 N N . VAL A 1 82 ? 4.082 -9.680 -8.357 1.00 86.38 82 VAL A N 1
ATOM 625 C CA . VAL A 1 82 ? 4.711 -9.170 -7.131 1.00 86.38 82 VAL A CA 1
ATOM 626 C C . VAL A 1 82 ? 4.235 -9.979 -5.923 1.00 86.38 82 VAL A C 1
ATOM 628 O O . VAL A 1 82 ? 3.060 -10.331 -5.821 1.00 86.38 82 VAL A O 1
ATOM 631 N N . GLU A 1 83 ? 5.138 -10.268 -4.981 1.00 83.94 83 GLU A N 1
ATOM 632 C CA . GLU A 1 83 ? 4.773 -10.950 -3.736 1.00 83.94 83 GLU A CA 1
ATOM 633 C C . GLU A 1 83 ? 3.848 -10.082 -2.866 1.00 83.94 83 GLU A C 1
ATOM 635 O O . GLU A 1 83 ? 3.914 -8.853 -2.874 1.00 83.94 83 GLU A O 1
ATOM 640 N N . ALA A 1 84 ? 2.980 -10.711 -2.069 1.00 78.19 84 ALA A N 1
ATOM 641 C CA . ALA A 1 84 ? 1.971 -9.993 -1.282 1.00 78.19 84 ALA A CA 1
ATOM 642 C C . ALA A 1 84 ? 2.572 -8.997 -0.268 1.00 78.19 84 ALA A C 1
ATOM 644 O O . ALA A 1 84 ? 1.975 -7.953 0.004 1.00 78.19 84 ALA A O 1
ATOM 645 N N . THR A 1 85 ? 3.749 -9.302 0.289 1.00 80.12 85 THR A N 1
ATOM 646 C CA . THR A 1 85 ? 4.486 -8.408 1.195 1.00 80.12 85 THR A CA 1
ATOM 647 C C . THR A 1 85 ? 4.957 -7.153 0.477 1.00 80.12 85 THR A C 1
ATOM 649 O O . THR A 1 85 ? 4.742 -6.046 0.969 1.00 80.12 85 THR A O 1
ATOM 652 N N . ASP A 1 86 ? 5.528 -7.313 -0.713 1.00 86.00 86 ASP A N 1
ATOM 653 C CA . ASP A 1 86 ? 6.060 -6.207 -1.502 1.00 86.00 86 ASP A CA 1
ATOM 654 C C . ASP A 1 86 ? 4.924 -5.358 -2.075 1.00 86.00 86 ASP A C 1
ATOM 656 O O . ASP A 1 86 ? 4.972 -4.128 -2.011 1.00 86.00 86 ASP A O 1
ATOM 660 N N . LEU A 1 87 ? 3.841 -5.999 -2.528 1.00 86.75 87 LEU A N 1
ATOM 661 C CA . LEU A 1 87 ? 2.627 -5.322 -2.980 1.00 86.75 87 LEU A CA 1
ATOM 662 C C . LEU A 1 87 ? 2.059 -4.410 -1.888 1.00 86.75 87 LEU A C 1
ATOM 664 O O . LEU A 1 87 ? 1.696 -3.270 -2.170 1.00 86.75 87 LEU A O 1
ATOM 668 N N . TYR A 1 88 ? 2.018 -4.878 -0.638 1.00 87.94 88 TYR A N 1
ATOM 669 C CA . TYR A 1 88 ? 1.574 -4.054 0.482 1.00 87.94 88 TYR A CA 1
ATOM 670 C C . TYR A 1 88 ? 2.437 -2.797 0.639 1.00 87.94 88 TYR A C 1
ATOM 672 O O . TYR A 1 88 ? 1.896 -1.698 0.749 1.00 87.94 88 TYR A O 1
ATOM 680 N N . THR A 1 89 ? 3.766 -2.930 0.569 1.00 87.50 89 THR A N 1
ATOM 681 C CA . THR A 1 89 ? 4.664 -1.766 0.660 1.00 87.50 89 THR A CA 1
ATOM 682 C C . THR A 1 89 ? 4.465 -0.778 -0.489 1.00 87.50 89 THR A C 1
ATOM 684 O O . THR A 1 89 ? 4.474 0.428 -0.253 1.00 87.50 89 THR A O 1
ATOM 687 N N . LEU A 1 90 ? 4.205 -1.262 -1.709 1.00 87.62 90 LEU A N 1
ATOM 688 C CA . LEU A 1 90 ? 3.880 -0.413 -2.857 1.00 87.62 90 LEU A CA 1
ATOM 689 C C . LEU A 1 90 ? 2.557 0.332 -2.651 1.00 87.62 90 LEU A C 1
ATOM 691 O O . LEU A 1 90 ? 2.465 1.513 -2.969 1.00 87.62 90 LEU A O 1
ATOM 695 N N . LEU A 1 91 ? 1.543 -0.310 -2.072 1.00 89.38 91 LEU A N 1
ATOM 696 C CA . LEU A 1 91 ? 0.245 0.322 -1.809 1.00 89.38 91 LEU A CA 1
ATOM 697 C C . LEU A 1 91 ? 0.280 1.367 -0.686 1.00 89.38 91 LEU A C 1
ATOM 699 O O . LEU A 1 91 ? -0.593 2.236 -0.651 1.00 89.38 91 LEU A O 1
ATOM 703 N N . LEU A 1 92 ? 1.278 1.303 0.201 1.00 88.62 92 LEU A N 1
ATOM 704 C CA . LEU A 1 92 ? 1.535 2.319 1.225 1.00 88.62 92 LEU A CA 1
ATOM 705 C C . LEU A 1 92 ? 2.237 3.569 0.680 1.00 88.62 92 LEU A C 1
ATOM 707 O O . LEU A 1 92 ? 2.225 4.598 1.352 1.00 88.62 92 LEU A O 1
ATOM 711 N N . THR A 1 93 ? 2.849 3.498 -0.507 1.00 88.81 93 THR A N 1
ATOM 712 C CA . THR A 1 93 ? 3.502 4.670 -1.105 1.00 88.81 93 THR A CA 1
ATOM 713 C C . THR A 1 93 ? 2.482 5.772 -1.381 1.00 88.81 93 THR A C 1
ATOM 715 O O . THR A 1 93 ? 1.358 5.505 -1.821 1.00 88.81 93 THR A O 1
ATOM 718 N N . GLN A 1 94 ? 2.882 7.005 -1.085 1.00 89.06 94 GLN A N 1
ATOM 719 C CA . GLN A 1 94 ? 2.081 8.207 -1.263 1.00 89.06 94 GLN A CA 1
ATOM 720 C C . GLN A 1 94 ? 2.727 9.085 -2.327 1.00 89.06 94 GLN A C 1
ATOM 722 O O . GLN A 1 94 ? 3.947 9.225 -2.329 1.00 89.06 94 GLN A O 1
ATOM 727 N N . ASP A 1 95 ? 1.902 9.664 -3.192 1.00 89.06 95 ASP A N 1
ATOM 728 C CA . ASP A 1 95 ? 2.339 10.671 -4.156 1.00 89.06 95 ASP A CA 1
ATOM 729 C C . ASP A 1 95 ? 2.548 12.051 -3.492 1.00 89.06 95 ASP A C 1
ATOM 731 O O . ASP A 1 95 ? 2.339 12.230 -2.285 1.00 89.06 95 ASP A O 1
ATOM 735 N N . ILE A 1 96 ? 2.899 13.064 -4.290 1.00 89.19 96 ILE A N 1
ATOM 736 C CA . ILE A 1 96 ? 3.074 14.458 -3.832 1.00 89.19 96 ILE A CA 1
ATOM 737 C C . ILE A 1 96 ? 1.827 15.074 -3.176 1.00 89.19 96 ILE A C 1
ATOM 739 O O . ILE A 1 96 ? 1.929 16.099 -2.500 1.00 89.19 96 ILE A O 1
ATOM 743 N N . TYR A 1 97 ? 0.642 14.491 -3.368 1.00 85.44 97 TYR A N 1
ATOM 744 C CA . TYR A 1 97 ? -0.608 14.921 -2.740 1.00 85.44 97 TYR A CA 1
ATOM 745 C C . TYR A 1 97 ? -0.934 14.120 -1.474 1.00 85.44 97 TYR A C 1
ATOM 747 O O . TYR A 1 97 ? -1.951 14.378 -0.815 1.00 85.44 97 TYR A O 1
ATOM 755 N N . GLY A 1 98 ? -0.070 13.179 -1.091 1.00 87.12 98 GLY A N 1
ATOM 756 C CA . GLY A 1 98 ? -0.311 12.223 -0.018 1.00 87.12 98 GLY A CA 1
ATOM 757 C C . GLY A 1 98 ? -1.296 11.119 -0.418 1.00 87.12 98 GLY A C 1
ATOM 758 O O . GLY A 1 98 ? -1.744 10.361 0.447 1.00 87.12 98 GLY A O 1
ATOM 759 N N . ASP A 1 99 ? -1.694 11.044 -1.687 1.00 89.38 99 ASP A N 1
ATOM 760 C CA . ASP A 1 99 ? -2.637 10.047 -2.170 1.00 89.38 99 ASP A CA 1
ATOM 761 C C . ASP A 1 99 ? -1.905 8.708 -2.338 1.00 89.38 99 ASP A C 1
ATOM 763 O O . ASP A 1 99 ? -0.859 8.596 -2.972 1.00 89.38 99 ASP A O 1
ATOM 767 N N . THR A 1 100 ? -2.464 7.663 -1.727 1.00 92.38 100 THR A N 1
ATOM 768 C CA . THR A 1 100 ? -2.033 6.279 -1.971 1.00 92.38 100 THR A CA 1
ATOM 769 C C . THR A 1 100 ? -2.690 5.728 -3.233 1.00 92.38 100 THR A C 1
ATOM 771 O O . THR A 1 100 ? -3.692 6.260 -3.710 1.00 92.38 100 THR A O 1
ATOM 774 N N . ALA A 1 101 ? -2.235 4.566 -3.703 1.00 91.44 101 ALA A N 1
ATOM 775 C CA . ALA A 1 101 ? -2.870 3.832 -4.804 1.00 91.44 101 ALA A CA 1
ATOM 776 C C . ALA A 1 101 ? -4.396 3.658 -4.643 1.00 91.44 101 ALA A C 1
ATOM 778 O O . ALA A 1 101 ? -5.152 3.716 -5.615 1.00 91.44 101 ALA A O 1
ATOM 779 N N . VAL A 1 102 ? -4.871 3.500 -3.404 1.00 93.81 102 VAL A N 1
ATOM 780 C CA . VAL A 1 102 ? -6.304 3.406 -3.101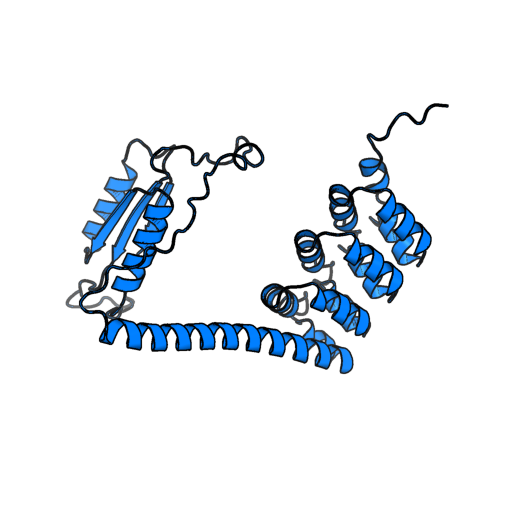 1.00 93.81 102 VAL A CA 1
ATOM 781 C C . VAL A 1 102 ? -7.014 4.757 -3.254 1.00 93.81 102 VAL A C 1
ATOM 783 O O . VAL A 1 102 ? -8.141 4.785 -3.747 1.00 93.81 102 VAL A O 1
ATOM 786 N N . HIS A 1 103 ? -6.372 5.874 -2.898 1.00 92.75 103 HIS A N 1
ATOM 787 C CA . HIS A 1 103 ? -6.906 7.211 -3.179 1.00 92.75 103 HIS A CA 1
ATOM 788 C C . HIS A 1 103 ? -7.007 7.452 -4.689 1.00 92.75 103 HIS A C 1
ATOM 790 O O . HIS A 1 103 ? -8.059 7.882 -5.158 1.00 92.75 103 HIS A O 1
ATOM 796 N N . SER A 1 104 ? -5.980 7.085 -5.464 1.00 91.50 104 SER A N 1
ATOM 797 C CA . SER A 1 104 ? -5.990 7.187 -6.929 1.00 91.50 104 SER A CA 1
ATOM 798 C C . SER A 1 104 ? -7.140 6.380 -7.549 1.00 91.50 104 SER A C 1
ATOM 800 O O . SER A 1 104 ? -7.900 6.915 -8.357 1.00 91.50 104 SER A O 1
ATOM 802 N N . ALA A 1 105 ? -7.349 5.128 -7.109 1.00 93.06 105 ALA A N 1
ATOM 803 C CA . ALA A 1 105 ? -8.463 4.287 -7.566 1.00 93.06 105 ALA A CA 1
ATOM 804 C C . ALA A 1 105 ? -9.830 4.916 -7.258 1.00 93.06 105 ALA A C 1
ATOM 806 O O . ALA A 1 105 ? -10.752 4.879 -8.076 1.00 93.06 105 ALA A O 1
ATOM 807 N N . VAL A 1 106 ? -9.962 5.513 -6.072 1.00 93.69 106 VAL A N 1
ATOM 808 C CA . VAL A 1 106 ? -11.174 6.213 -5.647 1.00 93.69 106 VAL A CA 1
ATOM 809 C C . VAL A 1 106 ? -11.418 7.466 -6.475 1.00 93.69 106 VAL A C 1
ATOM 811 O O . VAL A 1 106 ? -12.543 7.667 -6.925 1.00 93.69 106 VAL A O 1
ATOM 814 N N . ASN A 1 107 ? -10.393 8.292 -6.684 1.00 89.88 107 ASN A N 1
ATOM 815 C CA . ASN A 1 107 ? -10.492 9.543 -7.432 1.00 89.88 107 ASN A CA 1
ATOM 816 C C . ASN A 1 107 ? -10.944 9.282 -8.877 1.00 89.88 107 ASN A C 1
ATOM 818 O O . ASN A 1 107 ? -11.844 9.967 -9.366 1.00 89.88 107 ASN A O 1
ATOM 822 N N . GLY A 1 108 ? -10.406 8.233 -9.508 1.00 86.62 108 GLY A N 1
ATOM 823 C CA . GLY A 1 108 ? -10.818 7.777 -10.839 1.00 86.62 108 GLY A CA 1
ATOM 824 C C . GLY A 1 108 ? -12.148 7.008 -10.882 1.00 86.62 108 GLY A C 1
ATOM 825 O O . GLY A 1 108 ? -12.705 6.787 -11.955 1.00 86.62 108 GLY A O 1
ATOM 826 N N . GLY A 1 109 ? -12.704 6.610 -9.731 1.00 89.88 109 GLY A N 1
ATOM 827 C CA . GLY A 1 109 ? -13.922 5.793 -9.668 1.00 89.88 109 GLY A CA 1
ATOM 828 C C . GLY A 1 109 ? -13.725 4.348 -10.149 1.00 89.88 109 GLY A C 1
ATOM 829 O O . GLY A 1 109 ? -14.696 3.677 -10.506 1.00 89.88 109 GLY A O 1
ATOM 830 N N . HIS A 1 110 ? -12.487 3.854 -10.154 1.00 92.94 110 HIS A N 1
ATOM 831 C CA . HIS A 1 110 ? -12.097 2.541 -10.668 1.00 92.94 110 HIS A CA 1
ATOM 832 C C . HIS A 1 110 ? -12.377 1.443 -9.632 1.00 92.94 110 HIS A C 1
ATOM 834 O O . HIS A 1 110 ? -11.489 0.949 -8.936 1.00 92.94 110 HIS A O 1
ATOM 840 N N . VAL A 1 111 ? -13.654 1.071 -9.500 1.00 92.38 111 VAL A N 1
ATOM 841 C CA . VAL A 1 111 ? -14.126 0.104 -8.491 1.00 92.38 111 VAL A CA 1
ATOM 842 C C . VAL A 1 111 ? -13.497 -1.281 -8.669 1.00 92.38 111 VAL A C 1
ATOM 844 O O . VAL A 1 111 ? -13.197 -1.943 -7.678 1.00 92.38 111 VAL A O 1
ATOM 847 N N . ASP A 1 112 ? -13.275 -1.722 -9.905 1.00 92.38 112 ASP A N 1
ATOM 848 C CA . ASP A 1 112 ? -12.722 -3.054 -10.179 1.00 92.38 112 ASP A CA 1
ATOM 849 C C . ASP A 1 112 ? -11.228 -3.135 -9.839 1.00 92.38 112 ASP A C 1
ATOM 851 O O . ASP A 1 112 ? -10.775 -4.134 -9.270 1.00 92.38 112 ASP A O 1
ATOM 855 N N . ALA A 1 113 ? -10.482 -2.053 -10.088 1.00 92.06 113 ALA A N 1
ATOM 856 C CA . ALA A 1 113 ? -9.102 -1.899 -9.635 1.00 92.06 113 ALA A CA 1
ATOM 857 C C . ALA A 1 113 ? -9.036 -1.924 -8.104 1.00 92.06 113 ALA A C 1
ATOM 859 O O . ALA A 1 113 ? -8.276 -2.694 -7.523 1.00 92.06 113 ALA A O 1
ATOM 860 N N . LEU A 1 114 ? -9.904 -1.149 -7.446 1.00 92.88 114 LEU A N 1
ATOM 861 C CA . LEU A 1 114 ? -10.005 -1.105 -5.990 1.00 92.88 114 LEU A CA 1
ATOM 862 C C . LEU A 1 114 ? -10.260 -2.495 -5.380 1.00 92.88 114 LEU A C 1
ATOM 864 O O . LEU A 1 114 ? -9.561 -2.884 -4.447 1.00 92.88 114 LEU A O 1
ATOM 868 N N . LYS A 1 115 ? -11.225 -3.257 -5.911 1.00 91.94 115 LYS A N 1
ATOM 869 C CA . LYS A 1 115 ? -11.509 -4.629 -5.454 1.00 91.94 115 LYS A CA 1
ATOM 870 C C . LYS A 1 115 ? -10.311 -5.549 -5.652 1.00 91.94 115 LYS A C 1
ATOM 872 O O . LYS A 1 115 ? -9.902 -6.218 -4.712 1.00 91.94 115 LYS A O 1
ATOM 877 N N . SER A 1 116 ? -9.710 -5.515 -6.841 1.00 90.75 116 SER A N 1
ATOM 878 C CA . SER A 1 116 ? -8.560 -6.362 -7.178 1.00 90.75 116 SER A CA 1
ATOM 879 C C . SER A 1 116 ? -7.376 -6.145 -6.234 1.00 90.75 116 SER A C 1
ATOM 881 O O . SER A 1 116 ? -6.684 -7.102 -5.897 1.00 90.75 116 SER A O 1
ATOM 883 N N . LEU A 1 117 ? -7.156 -4.907 -5.781 1.00 90.38 117 LEU A N 1
ATOM 884 C CA . LEU A 1 117 ? -6.114 -4.577 -4.807 1.00 90.38 117 LEU A CA 1
ATOM 885 C C . LEU A 1 117 ? -6.480 -5.042 -3.395 1.00 90.38 117 LEU A C 1
ATOM 887 O O . LEU A 1 117 ? -5.673 -5.688 -2.733 1.00 90.38 117 LEU A O 1
ATOM 891 N N . LEU A 1 118 ? -7.696 -4.732 -2.933 1.00 89.69 118 LEU A N 1
ATOM 892 C CA . LEU A 1 118 ? -8.135 -5.065 -1.575 1.00 89.69 118 LEU A CA 1
ATOM 893 C C . LEU A 1 118 ? -8.306 -6.578 -1.362 1.00 89.69 118 LEU A C 1
ATOM 895 O O . LEU A 1 118 ? -8.056 -7.062 -0.263 1.00 89.69 118 LEU A O 1
ATOM 899 N N . ASP A 1 119 ? -8.666 -7.339 -2.397 1.00 89.69 119 ASP A N 1
ATOM 900 C CA . ASP A 1 119 ? -8.800 -8.801 -2.323 1.00 89.69 119 ASP A CA 1
ATOM 901 C C . ASP A 1 119 ? -7.461 -9.529 -2.130 1.00 89.69 119 ASP A C 1
ATOM 903 O O . ASP A 1 119 ? -7.436 -10.675 -1.680 1.00 89.69 119 ASP A O 1
ATOM 907 N N . LYS A 1 120 ? -6.337 -8.881 -2.459 1.00 87.12 120 LYS A N 1
ATOM 908 C CA . LYS A 1 120 ? -4.988 -9.436 -2.261 1.00 87.12 120 LYS A CA 1
ATOM 909 C C . LYS A 1 120 ? -4.420 -9.168 -0.871 1.00 87.12 120 LYS A C 1
ATOM 911 O O . LYS A 1 120 ? -3.381 -9.724 -0.525 1.00 87.12 120 LYS A O 1
ATOM 916 N N . LEU A 1 121 ? -5.084 -8.331 -0.081 1.00 86.81 121 LEU A N 1
ATOM 917 C CA . LEU A 1 121 ? -4.604 -7.879 1.214 1.00 86.81 121 LEU A CA 1
ATOM 918 C C . LEU A 1 121 ? -5.323 -8.590 2.361 1.00 86.81 121 LEU A C 1
ATOM 920 O O . LEU A 1 121 ? -6.506 -8.925 2.290 1.00 86.81 121 LEU A O 1
ATOM 924 N N . SER A 1 122 ? -4.609 -8.785 3.470 1.00 85.88 122 SER A N 1
ATOM 925 C CA . SER A 1 122 ? -5.237 -9.256 4.703 1.00 85.88 122 SER A CA 1
ATOM 926 C C . SER A 1 122 ? -6.174 -8.184 5.288 1.00 85.88 122 SER A C 1
ATOM 928 O O . SER A 1 122 ? -5.950 -6.986 5.089 1.00 85.88 122 SER A O 1
ATOM 930 N N . PRO A 1 123 ? -7.183 -8.565 6.094 1.00 81.69 123 PRO A N 1
ATOM 931 C CA . PRO A 1 123 ? -8.094 -7.610 6.729 1.00 81.69 123 PRO A CA 1
ATOM 932 C C . PRO A 1 123 ? -7.392 -6.490 7.514 1.00 81.69 123 PRO A C 1
ATOM 934 O O . PRO A 1 123 ? -7.849 -5.348 7.497 1.00 81.69 123 PRO A O 1
ATOM 937 N N . LYS A 1 124 ? -6.255 -6.800 8.157 1.00 83.19 124 LYS A N 1
ATOM 938 C CA . LYS A 1 124 ? -5.440 -5.822 8.895 1.00 83.19 124 LYS A CA 1
ATOM 939 C C . LYS A 1 124 ? -4.815 -4.784 7.961 1.00 83.19 124 LYS A C 1
ATOM 941 O O . LYS A 1 124 ? -4.932 -3.590 8.208 1.00 83.19 124 LYS A O 1
ATOM 946 N N . GLN A 1 125 ? -4.207 -5.245 6.868 1.00 87.19 125 GLN A N 1
ATOM 947 C CA . GLN A 1 125 ? -3.582 -4.386 5.857 1.00 87.19 125 GLN A CA 1
ATOM 948 C C . GLN A 1 125 ? -4.615 -3.504 5.151 1.00 87.19 125 GLN A C 1
ATOM 950 O O . GLN A 1 125 ? -4.382 -2.314 4.957 1.00 87.19 125 GLN A O 1
ATOM 955 N N . CY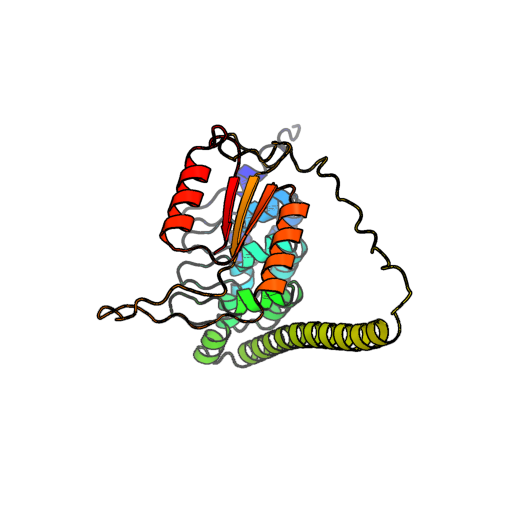S A 1 126 ? -5.786 -4.064 4.827 1.00 86.94 126 CYS A N 1
ATOM 956 C CA . CYS A 1 126 ? -6.916 -3.295 4.311 1.00 86.94 126 CYS A CA 1
ATOM 957 C C . CYS A 1 126 ? -7.309 -2.171 5.273 1.00 86.94 126 CYS A C 1
ATOM 959 O O . CYS A 1 126 ? -7.486 -1.035 4.846 1.00 86.94 126 CYS A O 1
ATOM 961 N N . GLN A 1 127 ? -7.432 -2.461 6.570 1.00 86.00 127 GLN A N 1
ATOM 962 C CA . GLN A 1 127 ? -7.792 -1.451 7.563 1.00 86.00 127 GLN A CA 1
ATOM 963 C C . GLN A 1 127 ? -6.743 -0.337 7.663 1.00 86.00 127 GLN A C 1
ATOM 965 O O . GLN A 1 127 ? -7.113 0.832 7.755 1.00 86.00 127 GLN A O 1
ATOM 970 N N . GLU A 1 128 ? -5.459 -0.687 7.636 1.00 88.50 128 GLU A N 1
ATOM 971 C CA . GLU A 1 128 ? -4.365 0.281 7.690 1.00 88.50 128 GLU A CA 1
ATOM 972 C C . GLU A 1 128 ? -4.386 1.204 6.467 1.00 88.50 128 GLU A C 1
ATOM 974 O O . GLU A 1 128 ? -4.535 2.415 6.626 1.00 88.50 128 GLU A O 1
ATOM 979 N N . ILE A 1 129 ? -4.385 0.641 5.252 1.00 90.06 129 ILE A N 1
ATOM 980 C CA . ILE A 1 129 ? -4.412 1.415 4.001 1.00 90.06 129 ILE A CA 1
ATOM 981 C C . ILE A 1 129 ? -5.664 2.299 3.900 1.00 90.06 129 ILE A C 1
ATOM 983 O O . ILE A 1 129 ? -5.580 3.448 3.466 1.00 90.06 129 ILE A O 1
ATOM 987 N N . LEU A 1 130 ? -6.829 1.803 4.330 1.00 90.00 130 LEU A N 1
ATOM 988 C CA . LEU A 1 130 ? -8.084 2.565 4.311 1.00 90.00 130 LEU A CA 1
ATOM 989 C C . LEU A 1 130 ? -8.145 3.692 5.358 1.00 90.00 130 LEU A C 1
ATOM 991 O O . LEU A 1 130 ? -9.045 4.533 5.284 1.00 90.00 130 LEU A O 1
ATOM 995 N N . ASN A 1 131 ? -7.221 3.721 6.320 1.00 88.62 131 ASN A N 1
ATOM 996 C CA . ASN A 1 131 ? -7.118 4.770 7.335 1.00 88.62 131 ASN A CA 1
ATOM 997 C C . ASN A 1 131 ? -6.017 5.799 7.040 1.00 88.62 131 ASN A C 1
ATOM 999 O O . ASN A 1 131 ? -5.962 6.822 7.728 1.00 88.62 131 ASN A O 1
ATOM 1003 N N . ILE A 1 132 ? -5.174 5.566 6.029 1.00 87.44 132 ILE A N 1
ATOM 1004 C CA . ILE A 1 132 ? -4.169 6.540 5.594 1.00 87.44 132 ILE A CA 1
ATOM 1005 C C . ILE A 1 132 ? -4.876 7.799 5.109 1.00 87.44 132 ILE A C 1
ATOM 1007 O O . ILE A 1 132 ? -5.896 7.731 4.426 1.00 87.44 132 ILE A O 1
ATOM 1011 N N . LYS A 1 133 ? -4.333 8.955 5.485 1.00 89.19 133 LYS A N 1
ATOM 1012 C CA . LYS A 1 133 ? -4.843 10.259 5.077 1.00 89.19 133 LYS A CA 1
ATOM 1013 C C . LYS A 1 133 ? -3.896 10.894 4.073 1.00 89.19 133 LYS A C 1
ATOM 1015 O O . LYS A 1 133 ? -2.684 10.868 4.279 1.00 89.19 133 LYS A O 1
ATOM 1020 N N . ASN A 1 134 ? -4.464 11.512 3.048 1.00 86.88 134 ASN A N 1
ATOM 1021 C CA . ASN A 1 134 ? -3.715 12.370 2.139 1.00 86.88 134 ASN A CA 1
ATOM 1022 C C . ASN A 1 134 ? -3.423 13.753 2.752 1.00 86.88 134 ASN A C 1
ATOM 1024 O O . ASN A 1 134 ? -3.818 14.040 3.888 1.00 86.88 134 ASN A O 1
ATOM 1028 N N . LEU A 1 135 ? -2.769 14.649 2.002 1.00 90.25 135 LEU A N 1
ATOM 1029 C CA . LEU A 1 135 ? -2.433 15.995 2.491 1.00 90.25 135 LEU A CA 1
ATOM 1030 C C . LEU A 1 135 ? -3.668 16.835 2.855 1.00 90.25 135 LEU A C 1
ATOM 1032 O O . LEU A 1 135 ? -3.598 17.688 3.738 1.00 90.25 135 LEU A O 1
ATOM 1036 N N . LYS A 1 136 ? -4.827 16.554 2.246 1.00 84.50 136 LYS A N 1
ATOM 1037 C CA . LYS A 1 136 ? -6.117 17.174 2.602 1.00 84.50 136 LYS A CA 1
ATOM 1038 C C . LYS A 1 136 ? -6.750 16.564 3.859 1.00 84.50 136 LYS A C 1
ATOM 1040 O O . LYS A 1 136 ? -7.889 16.889 4.183 1.00 84.50 136 LYS A O 1
ATOM 1045 N N . GLN A 1 137 ? -6.038 15.683 4.564 1.00 89.31 137 GLN A N 1
ATOM 1046 C CA . GLN A 1 137 ? -6.525 14.914 5.712 1.00 89.31 137 GLN A CA 1
ATOM 1047 C C . GLN A 1 137 ? -7.696 13.977 5.375 1.00 89.31 137 GLN A C 1
ATOM 1049 O O . GLN A 1 137 ? -8.415 13.522 6.270 1.00 89.31 137 GLN A O 1
ATOM 1054 N N . PHE A 1 138 ? -7.899 13.670 4.093 1.00 87.19 138 PHE A N 1
ATOM 1055 C CA . PHE A 1 138 ? -8.958 12.777 3.650 1.00 87.19 138 PHE A CA 1
ATOM 1056 C C . PHE A 1 138 ? -8.448 11.349 3.648 1.00 87.19 138 PHE A C 1
ATOM 1058 O O . PHE A 1 138 ? -7.401 11.063 3.084 1.00 87.19 138 PHE A O 1
ATOM 1065 N N . THR A 1 139 ? -9.215 10.457 4.270 1.00 91.19 139 THR A N 1
ATOM 1066 C CA . THR A 1 139 ? -9.082 9.020 4.027 1.00 91.19 139 THR A CA 1
ATOM 1067 C C . THR A 1 139 ? -9.693 8.674 2.667 1.00 91.19 139 THR A C 1
ATOM 1069 O O . THR A 1 139 ? -10.535 9.442 2.179 1.00 91.19 139 THR A O 1
ATOM 1072 N N . PRO A 1 140 ? -9.405 7.495 2.083 1.00 91.25 140 PRO A N 1
ATOM 1073 C CA . PRO A 1 140 ? -10.004 7.089 0.815 1.00 91.25 140 PRO A CA 1
ATOM 1074 C C . PRO A 1 140 ? -11.535 7.139 0.831 1.00 91.25 140 PRO A C 1
ATOM 1076 O O . PRO A 1 140 ? -12.167 7.517 -0.151 1.00 91.25 140 PRO A O 1
ATOM 1079 N N . LEU A 1 141 ? -12.161 6.830 1.973 1.00 91.56 141 LEU A N 1
ATOM 1080 C CA . LEU A 1 141 ? -13.614 6.921 2.128 1.00 91.56 141 LEU A CA 1
ATOM 1081 C C . LEU A 1 141 ? -14.125 8.371 2.082 1.00 91.56 141 LEU A C 1
ATOM 1083 O O . LEU A 1 141 ? -15.183 8.630 1.507 1.00 91.56 141 LEU A O 1
ATOM 1087 N N . ILE A 1 142 ? -13.407 9.312 2.705 1.00 86.44 142 ILE A N 1
ATOM 1088 C CA . ILE A 1 142 ? -13.765 10.737 2.674 1.00 86.44 142 ILE A CA 1
ATOM 1089 C C . ILE A 1 142 ? -13.550 11.282 1.261 1.00 86.44 142 ILE A C 1
ATOM 1091 O O . ILE A 1 142 ? -14.448 11.930 0.729 1.00 86.44 142 ILE A O 1
ATOM 1095 N N . ALA A 1 143 ? -12.426 10.946 0.623 1.00 88.44 143 ALA A N 1
ATOM 1096 C CA . ALA A 1 143 ? -12.140 11.309 -0.762 1.00 88.44 143 ALA A CA 1
ATOM 1097 C C . ALA A 1 143 ? -13.239 10.807 -1.717 1.00 88.44 143 ALA A C 1
ATOM 1099 O O . ALA A 1 143 ? -13.755 11.582 -2.522 1.00 88.44 143 ALA A O 1
ATOM 1100 N N . ALA A 1 144 ? -13.697 9.558 -1.556 1.00 91.81 144 ALA A N 1
ATOM 1101 C CA . ALA A 1 144 ? -14.776 8.988 -2.365 1.00 91.81 144 ALA A CA 1
ATOM 1102 C C . ALA A 1 144 ? -16.082 9.780 -2.238 1.00 91.81 144 ALA A C 1
ATOM 1104 O O . ALA A 1 144 ? -16.755 10.048 -3.233 1.00 91.81 144 ALA A O 1
ATOM 1105 N N . LYS A 1 145 ? -16.444 10.180 -1.014 1.00 89.25 145 LYS A N 1
ATOM 1106 C CA . LYS A 1 145 ? -17.649 10.979 -0.758 1.00 89.25 145 LYS A CA 1
ATOM 1107 C C . LYS A 1 145 ? -17.524 12.389 -1.330 1.00 89.25 145 LYS A C 1
ATOM 1109 O O . LYS A 1 145 ? -18.455 12.847 -1.990 1.00 89.25 145 LYS A O 1
ATOM 1114 N N . SER A 1 146 ? -16.382 13.041 -1.124 1.00 88.94 146 SER A N 1
ATOM 1115 C CA . SER A 1 146 ? -16.099 14.383 -1.644 1.00 88.94 146 SER A CA 1
ATOM 1116 C C . SER A 1 146 ? -16.141 14.427 -3.174 1.00 88.94 146 SER A C 1
ATOM 1118 O O . SER A 1 146 ? -16.712 15.352 -3.745 1.00 88.94 146 SER A O 1
ATOM 1120 N N . ASN A 1 147 ? -15.638 13.381 -3.835 1.00 86.75 147 ASN A N 1
ATOM 1121 C CA . ASN A 1 147 ? -15.622 13.260 -5.295 1.00 86.75 147 ASN A CA 1
ATOM 1122 C C . ASN A 1 147 ? -16.911 12.649 -5.877 1.00 86.75 147 ASN A C 1
ATOM 1124 O O . ASN A 1 147 ? -16.974 12.377 -7.072 1.00 86.75 147 ASN A O 1
ATOM 1128 N N . LYS A 1 148 ? -17.951 12.428 -5.054 1.00 91.56 148 LYS A N 1
ATOM 1129 C CA . LYS A 1 148 ? -19.237 11.810 -5.450 1.00 91.56 148 LYS A CA 1
ATOM 1130 C C . LYS A 1 148 ? -19.092 10.408 -6.066 1.00 91.56 148 LYS A C 1
ATOM 1132 O O . LYS A 1 148 ? -19.964 9.937 -6.795 1.00 91.56 148 LYS A O 1
ATOM 1137 N N . GLN A 1 149 ? -18.019 9.701 -5.724 1.00 91.25 149 GLN A N 1
ATOM 1138 C CA . GLN A 1 149 ? -17.724 8.340 -6.168 1.00 91.25 149 GLN A CA 1
ATOM 1139 C C . GLN A 1 149 ? -18.419 7.321 -5.257 1.00 91.25 149 GLN A C 1
ATOM 1141 O O . GLN A 1 149 ? -17.792 6.557 -4.520 1.00 91.25 149 GLN A O 1
ATOM 1146 N N . TYR A 1 150 ? -19.756 7.309 -5.284 1.00 89.19 150 TYR A N 1
ATOM 1147 C CA . TYR A 1 150 ? -20.575 6.520 -4.353 1.00 89.19 150 TYR A CA 1
ATOM 1148 C C . TYR A 1 150 ? -20.346 5.006 -4.467 1.00 89.19 150 TYR A C 1
ATOM 1150 O O . TYR A 1 150 ? -20.374 4.303 -3.459 1.00 89.19 150 TYR A O 1
ATOM 1158 N N . LYS A 1 151 ? -20.067 4.493 -5.674 1.00 91.12 151 LYS A N 1
ATOM 1159 C CA . LYS A 1 151 ? -19.770 3.065 -5.881 1.00 91.12 151 LYS A CA 1
ATOM 1160 C C . LYS A 1 151 ? -18.462 2.654 -5.195 1.00 91.12 151 LYS A C 1
ATOM 1162 O O . LYS A 1 151 ? -18.430 1.633 -4.512 1.00 91.12 151 LYS A O 1
ATOM 1167 N N . ALA A 1 152 ? -17.416 3.473 -5.321 1.00 89.31 152 ALA A N 1
ATOM 1168 C CA . ALA A 1 152 ? -16.142 3.252 -4.640 1.00 89.31 152 ALA A CA 1
ATOM 1169 C C . ALA A 1 152 ? -16.289 3.409 -3.117 1.00 89.31 152 ALA A C 1
ATOM 1171 O O . ALA A 1 152 ? -15.785 2.579 -2.364 1.00 89.31 152 ALA A O 1
ATOM 1172 N N . ALA A 1 153 ? -17.058 4.404 -2.655 1.00 90.38 153 ALA A N 1
ATOM 1173 C CA . ALA A 1 153 ? -17.352 4.596 -1.234 1.00 90.38 153 ALA A CA 1
ATOM 1174 C C . ALA A 1 153 ? -18.068 3.383 -0.613 1.00 90.38 153 ALA A C 1
ATOM 1176 O O . ALA A 1 153 ? -17.702 2.944 0.478 1.00 90.38 153 ALA A O 1
ATOM 1177 N N . ASN A 1 154 ? -19.058 2.820 -1.315 1.00 89.81 154 ASN A N 1
ATOM 1178 C CA . ASN A 1 154 ? -19.761 1.614 -0.875 1.00 89.81 154 ASN A CA 1
ATOM 1179 C C . ASN A 1 154 ? -18.816 0.413 -0.817 1.00 89.81 154 ASN A C 1
ATOM 1181 O O . ASN A 1 154 ? -18.796 -0.285 0.192 1.00 89.81 154 ASN A O 1
ATOM 1185 N N . CYS A 1 155 ? -17.989 0.227 -1.851 1.00 91.19 155 CYS A N 1
ATOM 1186 C CA . CYS A 1 155 ? -16.976 -0.824 -1.882 1.00 91.19 155 CYS A CA 1
ATOM 1187 C C . CYS A 1 155 ? -16.052 -0.732 -0.657 1.00 91.19 155 CYS A C 1
ATOM 1189 O O . CYS A 1 155 ? -15.932 -1.690 0.099 1.00 91.19 155 CYS A O 1
ATOM 1191 N N . ILE A 1 156 ? -15.478 0.443 -0.383 1.00 89.25 156 ILE A N 1
ATOM 1192 C CA . ILE A 1 156 ? -14.632 0.668 0.802 1.00 89.25 156 ILE A CA 1
ATOM 1193 C C . ILE A 1 156 ? -15.382 0.348 2.100 1.00 89.25 156 ILE A C 1
ATOM 1195 O O . ILE A 1 156 ? -14.827 -0.292 2.994 1.00 89.25 156 ILE A O 1
ATOM 1199 N N . GLY A 1 157 ? -16.644 0.771 2.207 1.00 86.94 157 GLY A N 1
ATOM 1200 C CA . GLY A 1 157 ? -17.489 0.479 3.363 1.00 86.94 157 GLY A CA 1
ATOM 1201 C C . GLY A 1 157 ? -17.679 -1.021 3.604 1.00 86.94 157 GLY A C 1
ATOM 1202 O O . GLY A 1 157 ? -17.633 -1.463 4.752 1.00 86.94 157 GLY A O 1
ATOM 1203 N N . GLU A 1 158 ? -17.839 -1.815 2.544 1.00 87.62 158 GLU A N 1
ATOM 1204 C CA . GLU A 1 158 ? -17.929 -3.275 2.643 1.00 87.62 158 GLU A CA 1
ATOM 1205 C C . GLU A 1 158 ? -16.624 -3.906 3.137 1.00 87.62 158 GLU A C 1
ATOM 1207 O O . GLU A 1 158 ? -16.668 -4.725 4.055 1.00 87.62 158 GLU A O 1
ATOM 1212 N N . TYR A 1 159 ? -15.464 -3.512 2.596 1.00 86.62 159 TYR A N 1
ATOM 1213 C CA . TYR A 1 159 ? -14.169 -4.040 3.057 1.00 86.62 159 TYR A CA 1
ATOM 1214 C C . TYR A 1 159 ? -13.855 -3.629 4.495 1.00 86.62 159 TYR A C 1
ATOM 1216 O O . TYR A 1 159 ? -13.326 -4.436 5.258 1.00 86.62 159 TYR A O 1
ATOM 1224 N N . LYS A 1 160 ? -14.247 -2.418 4.902 1.00 84.75 160 LYS A N 1
ATOM 1225 C CA . LYS A 1 160 ? -14.100 -1.967 6.287 1.00 84.75 160 LYS A CA 1
ATOM 1226 C C . LYS A 1 160 ? -14.938 -2.814 7.252 1.00 84.75 160 LYS A C 1
ATOM 1228 O O . LYS A 1 160 ? -14.398 -3.321 8.231 1.00 84.75 160 LYS A O 1
ATOM 1233 N N . ARG A 1 161 ? -16.212 -3.065 6.927 1.00 81.12 161 ARG A N 1
ATOM 1234 C CA . ARG A 1 161 ? -17.088 -3.954 7.717 1.00 81.12 161 ARG A CA 1
ATOM 1235 C C . ARG A 1 161 ? -16.582 -5.394 7.751 1.00 81.12 161 ARG A C 1
ATOM 1237 O O . ARG A 1 161 ? -16.624 -6.036 8.793 1.00 81.12 161 ARG A O 1
ATOM 1244 N N . LYS A 1 162 ? -16.099 -5.91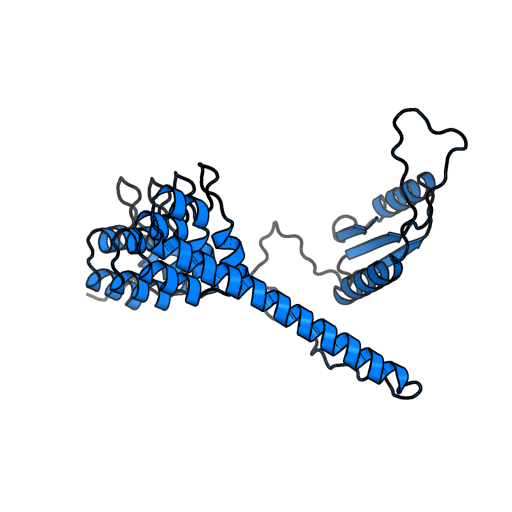8 6.618 1.00 78.75 162 LYS A N 1
ATOM 1245 C CA . LYS A 1 162 ? -15.488 -7.256 6.555 1.00 78.75 162 LYS A CA 1
ATOM 1246 C C . LYS A 1 162 ? -14.272 -7.350 7.475 1.00 78.75 162 LYS A C 1
ATOM 1248 O O . LYS A 1 162 ? -14.135 -8.349 8.175 1.00 78.75 162 LYS A O 1
ATOM 1253 N N . ALA A 1 163 ? -13.428 -6.319 7.500 1.00 73.38 163 ALA A N 1
ATOM 1254 C CA . ALA A 1 163 ? -12.286 -6.272 8.400 1.00 73.38 163 ALA A CA 1
ATOM 1255 C C . ALA A 1 163 ? -12.722 -6.239 9.871 1.00 73.38 163 ALA A C 1
ATOM 1257 O O . ALA A 1 163 ? -12.235 -7.046 10.655 1.00 73.38 163 ALA A O 1
ATOM 1258 N N . GLU A 1 164 ? -13.694 -5.398 10.228 1.00 73.44 164 GLU A N 1
ATOM 1259 C CA . GLU A 1 164 ? -14.250 -5.301 11.588 1.00 73.44 164 GLU A CA 1
ATOM 1260 C C . GLU A 1 164 ? -14.853 -6.640 12.066 1.00 73.44 164 GLU A C 1
ATOM 1262 O O . GLU A 1 164 ? -14.491 -7.140 13.133 1.00 73.44 164 GLU A O 1
ATOM 1267 N N . ASN A 1 165 ? -15.665 -7.297 11.231 1.00 68.56 165 ASN A N 1
ATOM 1268 C CA . ASN A 1 165 ? -16.254 -8.608 11.532 1.00 68.56 165 ASN A CA 1
ATOM 1269 C C . ASN A 1 165 ? -15.201 -9.715 11.711 1.00 68.56 165 ASN A C 1
ATOM 1271 O O . ASN A 1 165 ? -15.410 -10.648 12.487 1.00 68.56 165 ASN A O 1
ATOM 1275 N N . TYR A 1 166 ? -14.067 -9.634 11.009 1.00 63.50 166 TYR A N 1
ATOM 1276 C CA . TYR A 1 166 ? -12.968 -10.591 11.159 1.00 63.50 166 TYR A CA 1
ATOM 1277 C C . TYR A 1 166 ? -12.342 -10.512 12.562 1.00 63.50 166 TYR A C 1
ATOM 1279 O O . TYR A 1 166 ? -12.054 -11.539 13.182 1.00 63.50 166 TYR A O 1
ATOM 1287 N N . PHE A 1 167 ? -12.192 -9.301 13.109 1.00 58.09 167 PHE A N 1
ATOM 1288 C CA . PHE A 1 167 ? -11.710 -9.101 14.477 1.00 58.09 167 PHE A CA 1
ATOM 1289 C C . PHE A 1 167 ? -12.749 -9.499 15.528 1.00 58.09 167 PHE A C 1
ATOM 1291 O O . PHE A 1 167 ? -12.391 -10.145 16.513 1.00 58.09 167 PHE A O 1
ATOM 1298 N N . GLU A 1 168 ? -14.031 -9.197 15.312 1.00 55.25 168 GLU A N 1
ATOM 1299 C CA . GLU A 1 168 ? -15.103 -9.637 16.213 1.00 55.25 168 GLU A CA 1
ATOM 1300 C C . GLU A 1 168 ? -15.277 -11.160 16.217 1.00 55.25 168 GLU A C 1
ATOM 1302 O O . GLU A 1 168 ? -15.492 -11.743 17.276 1.00 55.25 168 GLU A O 1
ATOM 1307 N N . GLY A 1 169 ? -15.129 -11.834 15.073 1.00 53.22 169 GLY A N 1
ATOM 1308 C CA . GLY A 1 169 ? -15.147 -13.297 14.975 1.00 53.22 169 GLY A CA 1
ATOM 1309 C C . GLY A 1 169 ? -13.957 -13.950 15.683 1.00 53.22 169 GLY A C 1
ATOM 1310 O O . GLY A 1 169 ? -14.132 -14.920 16.422 1.00 53.22 169 GLY A O 1
ATOM 1311 N N . SER A 1 170 ? -12.758 -13.376 15.541 1.00 50.78 170 SER A N 1
ATOM 1312 C CA . SER A 1 170 ? -11.568 -13.811 16.284 1.00 50.78 170 SER A CA 1
ATOM 1313 C C . SER A 1 170 ? -11.705 -13.557 17.793 1.00 50.78 170 SER A C 1
ATOM 1315 O O . SER A 1 170 ? -11.238 -14.362 18.599 1.00 50.78 170 SER A O 1
ATOM 1317 N N . SER A 1 171 ? -12.384 -12.475 18.185 1.00 48.41 171 SER A N 1
ATOM 1318 C CA . SER A 1 171 ? -12.705 -12.164 19.581 1.00 48.41 171 SER A CA 1
ATOM 1319 C C . SER A 1 171 ? -13.807 -13.082 20.135 1.00 48.41 171 SER A C 1
ATOM 1321 O O . SER A 1 171 ? -13.685 -13.594 21.238 1.00 48.41 171 SER A O 1
ATOM 1323 N N . ARG A 1 172 ? -14.841 -13.428 19.356 1.00 39.69 172 ARG A N 1
ATOM 1324 C CA . ARG A 1 172 ? -15.876 -14.408 19.748 1.00 39.69 172 ARG A CA 1
ATOM 1325 C C . ARG A 1 172 ? -15.330 -15.828 19.856 1.00 39.69 172 ARG A C 1
ATOM 1327 O O . ARG A 1 172 ? -15.747 -16.552 20.753 1.00 39.69 172 ARG A O 1
ATOM 1334 N N . MET A 1 173 ? -14.382 -16.228 19.002 1.00 41.25 173 MET A N 1
ATOM 1335 C CA . MET A 1 173 ? -13.657 -17.491 19.185 1.00 41.25 173 MET A CA 1
ATOM 1336 C C . MET A 1 173 ? -12.800 -17.474 20.451 1.00 41.25 173 MET A C 1
ATOM 1338 O O . MET A 1 173 ? -12.769 -18.480 21.149 1.00 41.25 173 MET A O 1
ATOM 1342 N N . SER A 1 174 ? -12.154 -16.352 20.792 1.00 44.81 174 SER A N 1
ATOM 1343 C CA . SER A 1 174 ? -11.387 -16.244 22.041 1.00 44.81 174 SER A CA 1
ATOM 1344 C C . SER A 1 174 ? -12.285 -16.255 23.287 1.00 44.81 174 SER A C 1
ATOM 1346 O O . SER A 1 174 ? -11.903 -16.844 24.296 1.00 44.81 174 SER A O 1
ATOM 1348 N N . VAL A 1 175 ? -13.500 -15.698 23.207 1.00 51.22 175 VAL A N 1
ATOM 1349 C CA . VAL A 1 175 ? -14.527 -15.784 24.262 1.00 51.22 175 VAL A CA 1
ATOM 1350 C C . VAL A 1 175 ? -15.063 -17.215 24.389 1.00 51.22 175 VAL A C 1
ATOM 1352 O O . VAL A 1 175 ? -15.066 -17.745 25.491 1.00 51.22 175 VAL A O 1
ATOM 1355 N N . ASN A 1 176 ? -15.379 -17.903 23.285 1.00 46.56 176 ASN A N 1
ATOM 1356 C CA . ASN A 1 176 ? -15.782 -19.319 23.320 1.00 46.56 176 ASN A CA 1
ATOM 1357 C C . ASN A 1 176 ? -14.664 -20.247 23.818 1.00 46.56 176 ASN A C 1
ATOM 1359 O O . ASN A 1 176 ? -14.943 -21.209 24.530 1.00 46.56 176 ASN A O 1
ATOM 1363 N N . LEU A 1 177 ? -13.402 -19.969 23.475 1.00 46.31 177 LEU A N 1
ATOM 1364 C CA . LEU A 1 177 ? -12.241 -20.672 24.025 1.00 46.31 177 LEU A CA 1
ATOM 1365 C C . LEU A 1 177 ? -12.085 -20.383 25.519 1.00 46.31 177 LEU A C 1
ATOM 1367 O O . LEU A 1 177 ? -11.838 -21.317 26.266 1.00 46.31 177 LEU A O 1
ATOM 1371 N N . ARG A 1 178 ? -12.277 -19.142 25.982 1.00 51.59 178 ARG A N 1
ATOM 1372 C CA . ARG A 1 178 ? -12.260 -18.801 27.416 1.00 51.59 178 ARG A CA 1
ATOM 1373 C C . ARG A 1 178 ? -13.390 -19.473 28.191 1.00 51.59 178 ARG A C 1
ATOM 1375 O O . ARG A 1 178 ? -13.123 -20.016 29.256 1.00 51.59 178 ARG A O 1
ATOM 1382 N N . ASP A 1 179 ? 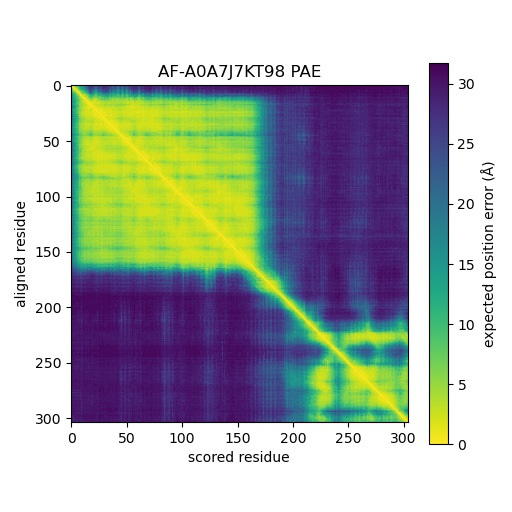-14.607 -19.486 27.659 1.00 55.44 179 ASP A N 1
ATOM 1383 C CA . ASP A 1 179 ? -15.765 -20.120 28.298 1.00 55.44 179 ASP A CA 1
ATOM 1384 C C . ASP A 1 179 ? -15.642 -21.652 28.292 1.00 55.44 179 ASP A C 1
ATOM 1386 O O . ASP A 1 179 ? -15.930 -22.302 29.298 1.00 55.44 179 ASP A O 1
ATOM 1390 N N . SER A 1 180 ? -15.107 -22.232 27.211 1.00 51.06 180 SER A N 1
ATOM 1391 C CA . SER A 1 180 ? -14.783 -23.666 27.137 1.00 51.06 180 SER A CA 1
ATOM 1392 C C . SER A 1 180 ? -13.613 -24.043 28.054 1.00 51.06 180 SER A C 1
ATOM 1394 O O . SER A 1 180 ? -13.657 -25.085 28.703 1.00 51.06 180 SER A O 1
ATOM 1396 N N . LEU A 1 181 ? -12.586 -23.192 28.171 1.00 49.75 181 LEU A N 1
ATOM 1397 C CA . LEU A 1 181 ? -11.471 -23.372 29.108 1.00 49.75 181 LEU A CA 1
ATOM 1398 C C . LEU A 1 181 ? -11.927 -23.221 30.558 1.00 49.75 181 LEU A C 1
ATOM 1400 O O . LEU A 1 181 ? -11.449 -23.960 31.408 1.00 49.75 181 LEU A O 1
ATOM 1404 N N . LYS A 1 182 ? -12.880 -22.331 30.852 1.00 55.72 182 LYS A N 1
ATOM 1405 C CA . LYS A 1 182 ? -13.489 -22.199 32.180 1.00 55.72 182 LYS A CA 1
ATOM 1406 C C . LYS A 1 182 ? -14.245 -23.473 32.568 1.00 55.72 182 LYS A C 1
ATOM 1408 O O . LYS A 1 182 ? -14.028 -23.996 33.657 1.00 55.72 182 LYS A O 1
ATOM 1413 N N . TYR A 1 183 ? -15.024 -24.030 31.639 1.00 49.31 183 TYR A N 1
ATOM 1414 C CA . TYR A 1 183 ? -15.709 -25.316 31.817 1.00 49.31 183 TYR A CA 1
ATOM 1415 C C . TYR A 1 183 ? -14.744 -26.502 31.998 1.00 49.31 183 TYR A C 1
ATOM 1417 O O . TYR A 1 183 ? -15.041 -27.432 32.749 1.00 49.31 183 TYR A O 1
ATOM 1425 N N . LEU A 1 184 ? -13.585 -26.480 31.333 1.00 44.47 184 LEU A N 1
ATOM 1426 C CA . LEU A 1 184 ? -12.533 -27.490 31.501 1.00 44.47 184 LEU A CA 1
ATOM 1427 C C . LEU A 1 184 ? -11.768 -27.314 32.824 1.00 44.47 184 LEU A C 1
ATOM 1429 O O . LEU A 1 184 ? -11.453 -28.304 33.477 1.00 44.47 184 LEU A O 1
ATOM 1433 N N . ASN A 1 185 ? -11.532 -26.077 33.265 1.00 48.09 185 ASN A N 1
ATOM 1434 C CA . ASN A 1 185 ? -10.822 -25.757 34.508 1.00 48.09 185 ASN A CA 1
ATOM 1435 C C . ASN A 1 185 ? -11.665 -26.054 35.765 1.00 48.09 185 ASN A C 1
ATOM 1437 O O . ASN A 1 185 ? -11.126 -26.395 36.812 1.00 48.09 185 ASN A O 1
ATOM 1441 N N . GLU A 1 186 ? -12.996 -25.984 35.662 1.00 51.38 186 GLU A N 1
ATOM 1442 C CA . GLU A 1 186 ? -13.919 -26.359 36.746 1.00 51.38 186 GLU A CA 1
ATOM 1443 C C . GLU A 1 186 ? -14.031 -27.885 36.948 1.00 51.38 186 GLU A C 1
ATOM 1445 O O . GLU A 1 186 ? -14.406 -28.331 38.033 1.00 51.38 186 GLU A O 1
ATOM 1450 N N . ARG A 1 187 ? -13.661 -28.698 35.944 1.00 48.56 187 ARG A N 1
ATOM 1451 C CA . ARG A 1 187 ? -13.597 -30.171 36.047 1.00 48.56 187 ARG A CA 1
ATOM 1452 C C . ARG A 1 187 ? -12.187 -30.738 36.225 1.00 48.56 187 ARG A C 1
ATOM 1454 O O . ARG A 1 187 ? -12.064 -31.841 36.750 1.00 48.56 187 ARG A O 1
ATOM 1461 N N . ASN A 1 188 ? -11.141 -30.002 35.856 1.00 44.28 188 ASN A N 1
ATOM 1462 C CA . ASN A 1 188 ? -9.749 -30.423 36.021 1.00 44.28 188 ASN A CA 1
ATOM 1463 C C . ASN A 1 188 ? -9.140 -29.866 37.312 1.00 44.28 188 ASN A C 1
ATOM 1465 O O . ASN A 1 188 ? -8.315 -28.958 37.272 1.00 44.28 188 ASN A O 1
ATOM 1469 N N . ARG A 1 189 ? -9.496 -30.447 38.465 1.00 50.53 189 ARG A N 1
ATOM 1470 C CA . ARG A 1 189 ? -8.604 -30.365 39.637 1.00 50.53 189 ARG A CA 1
ATOM 1471 C C . ARG A 1 189 ? -7.453 -31.370 39.595 1.00 50.53 189 ARG A C 1
ATOM 1473 O O . ARG A 1 189 ? -6.499 -31.158 40.324 1.00 50.53 189 ARG A O 1
ATOM 1480 N N . ASP A 1 190 ? -7.494 -32.374 38.717 1.00 46.75 190 ASP A N 1
ATOM 1481 C CA . ASP A 1 190 ? -6.491 -33.450 38.683 1.00 46.75 190 ASP A CA 1
ATOM 1482 C C . ASP A 1 190 ? -6.152 -33.913 37.254 1.00 46.75 190 ASP A C 1
ATOM 1484 O O . ASP A 1 190 ? -6.214 -35.104 36.951 1.00 46.75 190 ASP A O 1
ATOM 1488 N N . VAL A 1 191 ? -5.820 -32.997 36.336 1.00 45.41 191 VAL A N 1
ATOM 1489 C CA . VAL A 1 191 ? -5.268 -33.414 35.033 1.00 45.41 191 VAL A CA 1
ATOM 1490 C C . VAL A 1 191 ? -4.110 -32.511 34.632 1.00 45.41 191 VAL A C 1
ATOM 1492 O O . VAL A 1 191 ? -4.280 -31.303 34.462 1.00 45.41 191 VAL A O 1
ATOM 1495 N N . ASP A 1 192 ? -2.939 -33.131 34.503 1.00 48.81 192 ASP A N 1
ATOM 1496 C CA . ASP A 1 192 ? -1.681 -32.519 34.095 1.00 48.81 192 ASP A CA 1
ATOM 1497 C C . ASP A 1 192 ? -1.847 -31.643 32.848 1.00 48.81 192 ASP A C 1
ATOM 1499 O O . ASP A 1 192 ? -2.432 -32.037 31.834 1.00 48.81 192 ASP A O 1
ATOM 1503 N N . ILE A 1 193 ? -1.316 -30.426 32.944 1.00 43.38 193 ILE A N 1
ATOM 1504 C CA . ILE A 1 193 ? -1.319 -29.418 31.887 1.00 43.38 193 ILE A CA 1
ATOM 1505 C C . ILE A 1 193 ? -0.657 -30.020 30.644 1.00 43.38 193 ILE A C 1
ATOM 1507 O O . ILE A 1 193 ? 0.548 -30.271 30.629 1.00 43.38 193 ILE A O 1
ATOM 1511 N N . ILE A 1 194 ? -1.436 -30.216 29.577 1.00 43.34 194 ILE A N 1
ATOM 1512 C CA . ILE A 1 194 ? -0.899 -30.561 28.260 1.00 43.34 194 ILE A CA 1
ATOM 1513 C C . ILE A 1 194 ? -0.069 -29.362 27.795 1.00 43.34 194 ILE A C 1
ATOM 1515 O O . ILE A 1 194 ? -0.608 -28.350 27.343 1.00 43.34 194 ILE A O 1
ATOM 1519 N N . GLN A 1 195 ? 1.253 -29.473 27.915 1.00 37.56 195 GLN A N 1
ATOM 1520 C CA . GLN A 1 195 ? 2.174 -28.600 27.204 1.00 37.56 195 GLN A CA 1
ATOM 1521 C C . GLN A 1 195 ? 1.891 -28.752 25.709 1.00 37.56 195 GLN A C 1
ATOM 1523 O O . GLN A 1 195 ? 2.133 -29.806 25.120 1.00 37.56 195 GLN A O 1
ATOM 1528 N N . LEU A 1 196 ? 1.354 -27.701 25.086 1.00 34.22 196 LEU A N 1
ATOM 1529 C CA . LEU A 1 196 ? 1.328 -27.620 23.633 1.00 34.22 196 LEU A CA 1
ATOM 1530 C C . LEU A 1 196 ? 2.787 -27.620 23.161 1.00 34.22 196 LEU A C 1
ATOM 1532 O O . LEU A 1 196 ? 3.550 -26.751 23.593 1.00 34.22 196 LEU A O 1
ATOM 1536 N N . PRO A 1 197 ? 3.197 -28.564 22.297 1.00 35.34 197 PRO A N 1
ATOM 1537 C CA . PRO A 1 197 ? 4.554 -28.603 21.794 1.00 35.34 197 PRO A CA 1
ATOM 1538 C C . PRO A 1 197 ? 4.711 -27.455 20.800 1.00 35.34 197 PRO A C 1
ATOM 1540 O O . PRO A 1 197 ? 4.506 -27.605 19.595 1.00 35.34 197 PRO A O 1
ATOM 1543 N N . VAL A 1 198 ? 5.066 -26.276 21.303 1.00 41.50 198 VAL A N 1
ATOM 1544 C CA . VAL A 1 198 ? 5.641 -25.239 20.458 1.00 41.50 198 VAL A CA 1
ATOM 1545 C C . VAL A 1 198 ? 7.016 -25.766 20.086 1.00 41.50 198 VAL A C 1
ATOM 1547 O O . VAL A 1 198 ? 7.898 -25.869 20.936 1.00 41.50 198 VAL A O 1
ATOM 1550 N N . LYS A 1 199 ? 7.186 -26.177 18.826 1.00 42.19 199 LYS A N 1
ATOM 1551 C CA . LYS A 1 199 ? 8.509 -26.534 18.313 1.00 42.19 199 LYS A CA 1
ATOM 1552 C C . LYS A 1 199 ? 9.423 -25.330 18.570 1.00 42.19 199 LYS A C 1
ATOM 1554 O O . LYS A 1 199 ? 9.116 -24.254 18.053 1.00 42.19 199 LYS A O 1
ATOM 1559 N N . PRO A 1 200 ? 10.510 -25.469 19.346 1.00 40.72 200 PRO A N 1
ATOM 1560 C CA . PRO A 1 200 ? 11.468 -24.389 19.482 1.00 40.72 200 PRO A CA 1
ATOM 1561 C C . PRO A 1 200 ? 12.032 -24.114 18.089 1.00 40.72 200 PRO A C 1
ATOM 1563 O O . PRO A 1 200 ? 12.654 -24.982 17.475 1.00 40.72 200 PRO A O 1
ATOM 1566 N N . CYS A 1 201 ? 11.763 -22.925 17.554 1.00 38.66 201 CYS A N 1
ATOM 1567 C CA . CYS A 1 201 ? 12.435 -22.464 16.351 1.00 38.66 201 CYS A CA 1
ATOM 1568 C C . CYS A 1 201 ? 13.903 -22.247 16.713 1.00 38.66 201 CYS A C 1
ATOM 1570 O O . CYS A 1 201 ? 14.263 -21.254 17.343 1.00 38.66 201 CYS A O 1
ATOM 1572 N N . THR A 1 202 ? 14.760 -23.184 16.321 1.00 43.53 202 THR A N 1
ATOM 1573 C CA . THR A 1 202 ? 16.201 -22.964 16.301 1.00 43.53 202 THR A CA 1
ATOM 1574 C C . THR A 1 202 ? 16.488 -21.781 15.383 1.00 43.53 202 THR A C 1
ATOM 1576 O O . THR A 1 202 ? 16.259 -21.845 14.175 1.00 43.53 202 THR A O 1
ATOM 1579 N N . LEU A 1 203 ? 16.998 -20.696 15.970 1.00 45.09 203 LEU A N 1
ATOM 1580 C CA . LEU A 1 203 ? 17.614 -19.559 15.283 1.00 45.09 203 LEU A CA 1
ATOM 1581 C C . LEU A 1 203 ? 18.921 -20.014 14.614 1.00 45.09 203 LEU A C 1
ATOM 1583 O O . LEU A 1 203 ? 20.012 -19.599 14.977 1.00 45.09 203 LEU A O 1
ATOM 1587 N N . GLN A 1 204 ? 18.825 -20.911 13.641 1.00 47.84 204 GLN A N 1
ATOM 1588 C CA . GLN A 1 204 ? 19.947 -21.326 12.809 1.00 47.84 204 GLN A CA 1
ATOM 1589 C C . GLN A 1 204 ? 19.495 -21.301 11.355 1.00 47.84 204 GLN A C 1
ATOM 1591 O O . GLN A 1 204 ? 19.034 -22.293 10.800 1.00 47.84 204 GLN A O 1
ATOM 1596 N N . SER A 1 205 ? 19.539 -20.093 10.785 1.00 42.03 205 SER A N 1
ATOM 1597 C CA . SER A 1 205 ? 19.890 -19.811 9.374 1.00 42.03 205 SER A CA 1
ATOM 1598 C C . SER A 1 205 ? 19.543 -18.377 8.949 1.00 42.03 205 SER A C 1
ATOM 1600 O O . SER A 1 205 ? 20.038 -17.909 7.930 1.00 42.03 205 SER A O 1
ATOM 1602 N N . VAL A 1 206 ? 18.741 -17.639 9.728 1.00 40.94 206 VAL A N 1
ATOM 1603 C CA . VAL A 1 206 ? 18.380 -16.241 9.394 1.00 40.94 206 VAL A CA 1
ATOM 1604 C C . VAL A 1 206 ? 19.440 -15.233 9.874 1.00 40.94 206 VAL A C 1
ATOM 1606 O O . VAL A 1 206 ? 19.480 -14.095 9.415 1.00 40.94 206 VAL A O 1
ATOM 1609 N N . ALA A 1 207 ? 20.343 -15.654 10.763 1.00 41.81 207 ALA A N 1
ATOM 1610 C CA . ALA A 1 207 ? 21.248 -14.758 11.477 1.00 41.81 207 ALA A CA 1
ATOM 1611 C C . ALA A 1 207 ? 22.454 -14.247 10.665 1.00 41.81 207 ALA A C 1
ATOM 1613 O O . ALA A 1 207 ? 23.200 -13.432 11.180 1.00 41.81 207 ALA A O 1
ATOM 1614 N N . GLU A 1 208 ? 22.670 -14.666 9.418 1.00 44.84 208 GLU A N 1
ATOM 1615 C CA . GLU A 1 208 ? 23.839 -14.192 8.648 1.00 44.84 208 GLU A CA 1
ATOM 1616 C C . GLU A 1 208 ? 23.494 -13.150 7.574 1.00 44.84 208 GLU A C 1
ATOM 1618 O O . GLU A 1 208 ? 24.391 -12.506 7.041 1.00 44.84 208 GLU A O 1
ATOM 1623 N N . LYS A 1 209 ? 22.207 -12.919 7.273 1.00 45.09 209 LYS A N 1
ATOM 1624 C CA . LYS A 1 209 ? 21.791 -12.049 6.152 1.00 45.09 209 LYS A CA 1
ATOM 1625 C C . LYS A 1 209 ? 21.311 -10.644 6.532 1.00 45.09 209 LYS A C 1
ATOM 1627 O O . LYS A 1 209 ? 21.034 -9.859 5.632 1.00 45.09 209 LYS A O 1
ATOM 1632 N N . PHE A 1 210 ? 21.218 -10.313 7.823 1.00 42.91 210 PHE A N 1
ATOM 1633 C CA . PHE A 1 210 ? 20.568 -9.072 8.283 1.00 42.91 210 PHE A CA 1
ATOM 1634 C C . PHE A 1 210 ? 21.426 -8.151 9.164 1.00 42.91 210 PHE A C 1
ATOM 1636 O O . PHE A 1 210 ? 20.935 -7.105 9.584 1.00 42.91 210 PHE A O 1
ATOM 1643 N N . TYR A 1 211 ? 22.691 -8.479 9.439 1.00 43.81 211 TYR A N 1
ATOM 1644 C CA . TYR A 1 211 ? 23.531 -7.656 10.315 1.00 43.81 211 TYR A CA 1
ATOM 1645 C C . TYR A 1 211 ? 24.569 -6.871 9.507 1.00 43.81 211 TYR A C 1
ATOM 1647 O O . TYR A 1 211 ? 25.503 -7.448 8.960 1.00 43.81 211 TYR A O 1
ATOM 1655 N N . SER A 1 212 ? 24.402 -5.548 9.438 1.00 49.44 212 SER A N 1
ATOM 1656 C CA . SER A 1 212 ? 25.487 -4.620 9.097 1.00 49.44 212 SER A CA 1
ATOM 1657 C C . SER A 1 212 ? 26.275 -4.257 10.363 1.00 49.44 212 SER A C 1
ATOM 1659 O O . SER A 1 212 ? 25.779 -4.439 11.476 1.00 49.44 212 SER A O 1
ATOM 1661 N N . ASP A 1 213 ? 27.494 -3.729 10.220 1.00 49.72 213 ASP A N 1
ATOM 1662 C CA . ASP A 1 213 ? 28.395 -3.421 11.350 1.00 49.72 213 ASP A CA 1
ATOM 1663 C C . ASP A 1 213 ? 27.858 -2.367 12.340 1.00 49.72 213 ASP A C 1
ATOM 1665 O O . ASP A 1 213 ? 28.394 -2.223 13.435 1.00 49.72 213 ASP A O 1
ATOM 1669 N N . ASN A 1 214 ? 26.756 -1.688 12.003 1.00 53.28 214 ASN A N 1
ATOM 1670 C CA . ASN A 1 214 ? 26.062 -0.737 12.877 1.00 53.28 214 ASN A CA 1
ATOM 1671 C C . ASN A 1 214 ? 24.829 -1.332 13.585 1.00 53.28 214 ASN A C 1
ATOM 1673 O O . ASN A 1 214 ? 24.095 -0.605 14.254 1.00 53.28 214 ASN A O 1
ATOM 1677 N N . VAL A 1 215 ? 24.565 -2.632 13.430 1.00 50.47 215 VAL A N 1
ATOM 1678 C CA . VAL A 1 215 ? 23.450 -3.318 14.093 1.00 50.47 215 VAL A CA 1
ATOM 1679 C C . VAL A 1 215 ? 23.978 -4.049 15.319 1.00 50.47 215 VAL A C 1
ATOM 1681 O O . VAL A 1 215 ? 24.819 -4.943 15.221 1.00 50.47 215 VAL A O 1
ATOM 1684 N N . TYR A 1 216 ? 23.455 -3.671 16.483 1.00 51.44 216 TYR A N 1
ATOM 1685 C CA . TYR A 1 216 ? 23.750 -4.319 17.754 1.00 51.44 216 TYR A CA 1
ATOM 1686 C C . TYR A 1 216 ? 23.486 -5.833 17.670 1.00 51.44 216 TYR A C 1
ATOM 1688 O O . TYR A 1 216 ? 22.390 -6.277 17.310 1.00 51.44 216 TYR A O 1
ATOM 1696 N N . ARG A 1 217 ? 24.505 -6.636 17.987 1.00 53.12 217 ARG A N 1
ATOM 1697 C CA . ARG A 1 217 ? 24.467 -8.096 17.856 1.00 53.12 217 ARG A CA 1
ATOM 1698 C C . ARG A 1 217 ? 23.937 -8.715 19.151 1.00 53.12 217 ARG A C 1
ATOM 1700 O O . ARG A 1 217 ? 24.643 -8.782 20.147 1.00 53.12 217 ARG A O 1
ATOM 1707 N N . MET A 1 218 ? 22.701 -9.217 19.123 1.00 53.16 218 MET A N 1
ATOM 1708 C CA . MET A 1 218 ? 22.053 -9.953 20.229 1.00 53.16 218 MET A CA 1
ATOM 1709 C C . MET A 1 218 ? 22.603 -11.387 20.376 1.00 53.16 218 MET A C 1
ATOM 1711 O O . MET A 1 218 ? 21.844 -12.356 20.378 1.00 53.16 218 MET A O 1
ATOM 1715 N N . SER A 1 219 ? 23.929 -11.540 20.414 1.00 53.66 219 SER A N 1
ATOM 1716 C CA . SER A 1 219 ? 24.626 -12.836 20.429 1.00 53.66 219 SER A CA 1
ATOM 1717 C C . SER A 1 219 ? 25.051 -13.305 21.825 1.00 53.66 219 SER A C 1
ATOM 1719 O O . SER A 1 219 ? 25.652 -14.371 21.945 1.00 53.66 219 SER A O 1
ATOM 1721 N N . ALA A 1 220 ? 24.770 -12.525 22.873 1.00 56.25 220 ALA A N 1
ATOM 1722 C CA . ALA A 1 220 ? 25.097 -12.882 24.249 1.00 56.25 220 ALA A CA 1
ATOM 1723 C C . ALA A 1 220 ? 24.203 -14.038 24.769 1.00 56.25 220 ALA A C 1
ATOM 1725 O O . ALA A 1 220 ? 23.026 -14.110 24.397 1.00 56.25 220 ALA A O 1
ATOM 1726 N N . PRO A 1 221 ? 24.727 -14.945 25.627 1.00 56.72 221 PRO A N 1
ATOM 1727 C CA . PRO A 1 221 ? 23.969 -16.081 26.176 1.00 56.72 221 PRO A CA 1
ATOM 1728 C C . PRO A 1 221 ? 22.715 -15.648 26.945 1.00 56.72 221 PRO A C 1
ATOM 1730 O O . PRO A 1 221 ? 21.691 -16.325 26.892 1.00 56.72 221 PRO A O 1
ATOM 1733 N N . VAL A 1 222 ? 22.800 -14.494 27.614 1.00 61.97 222 VAL A N 1
ATOM 1734 C CA . VAL A 1 222 ? 21.662 -13.701 28.084 1.00 61.97 222 VAL A CA 1
ATOM 1735 C C . VAL A 1 222 ? 21.535 -12.495 27.160 1.00 61.97 222 VAL A C 1
ATOM 1737 O O . VAL A 1 222 ? 22.475 -11.720 27.013 1.00 61.97 222 VAL A O 1
ATOM 1740 N N . ARG A 1 223 ? 20.395 -12.352 26.481 1.00 65.81 223 ARG A N 1
ATOM 1741 C CA . ARG A 1 223 ? 20.210 -11.338 25.422 1.00 65.81 223 ARG A CA 1
ATOM 1742 C C . ARG A 1 223 ? 20.017 -9.920 25.955 1.00 65.81 223 ARG A C 1
ATOM 1744 O O . ARG A 1 223 ? 20.002 -8.963 25.187 1.00 65.81 223 ARG A O 1
ATOM 1751 N N . GLY A 1 224 ? 19.850 -9.790 27.262 1.00 72.00 224 GLY A N 1
ATOM 1752 C CA . GLY A 1 224 ? 19.575 -8.533 27.929 1.00 72.00 224 GLY A CA 1
ATOM 1753 C C . GLY A 1 224 ? 19.151 -8.759 29.374 1.00 72.00 224 GLY A C 1
ATOM 1754 O O . GLY A 1 224 ? 18.911 -9.898 29.782 1.00 72.00 224 GLY A O 1
ATOM 1755 N N . ARG A 1 225 ? 19.005 -7.669 30.126 1.00 74.62 225 ARG A N 1
ATOM 1756 C CA . ARG A 1 225 ? 18.431 -7.677 31.473 1.00 74.62 225 ARG A CA 1
ATOM 1757 C C . ARG A 1 225 ? 17.150 -6.850 31.483 1.00 74.62 225 ARG A C 1
ATOM 1759 O O . ARG A 1 225 ? 17.101 -5.747 30.944 1.00 74.62 225 ARG A O 1
ATOM 1766 N N . CYS A 1 226 ? 16.085 -7.384 32.056 1.00 79.94 226 CYS A N 1
ATOM 1767 C CA . CYS A 1 226 ? 14.796 -6.716 32.156 1.00 79.94 226 CYS A CA 1
ATOM 1768 C C . CYS A 1 226 ? 14.470 -6.480 33.628 1.00 79.94 226 CYS A C 1
ATOM 1770 O O . CYS A 1 226 ? 14.340 -7.433 34.392 1.00 79.94 226 CYS A O 1
ATOM 1772 N N . LEU A 1 227 ? 14.333 -5.214 34.023 1.00 80.06 227 LEU A N 1
ATOM 1773 C CA . LEU A 1 227 ? 13.873 -4.841 35.357 1.00 80.06 227 LEU A CA 1
ATOM 1774 C C . LEU A 1 227 ? 12.405 -4.421 35.266 1.00 80.06 227 LEU A C 1
ATOM 1776 O O . LEU A 1 227 ? 12.067 -3.413 34.640 1.00 80.06 227 LEU A O 1
ATOM 1780 N N . ILE A 1 228 ? 11.537 -5.197 35.904 1.00 82.31 228 ILE A N 1
ATOM 1781 C CA . ILE A 1 228 ? 10.100 -4.943 35.979 1.00 82.31 228 ILE A CA 1
ATOM 1782 C C . ILE A 1 228 ? 9.798 -4.416 37.379 1.00 82.31 228 ILE A C 1
ATOM 1784 O O . ILE A 1 228 ? 10.078 -5.094 38.367 1.00 82.31 228 ILE A O 1
ATOM 1788 N N . ILE A 1 229 ? 9.215 -3.223 37.481 1.00 81.56 229 ILE A N 1
ATOM 1789 C CA . ILE A 1 229 ? 8.821 -2.632 38.763 1.00 81.56 229 ILE A CA 1
ATOM 1790 C C . ILE A 1 229 ? 7.301 -2.518 38.784 1.00 81.56 229 ILE A C 1
ATOM 1792 O O . ILE A 1 229 ? 6.729 -1.663 38.125 1.00 81.56 229 ILE A O 1
ATOM 1796 N N . ASN A 1 230 ? 6.638 -3.370 39.564 1.00 81.75 230 ASN A N 1
ATOM 1797 C CA . ASN A 1 230 ? 5.188 -3.331 39.727 1.00 81.75 230 ASN A CA 1
ATOM 1798 C C . ASN A 1 230 ? 4.804 -2.663 41.053 1.00 81.75 230 ASN A C 1
ATOM 1800 O O . ASN A 1 230 ? 4.766 -3.304 42.110 1.00 81.75 230 ASN A O 1
ATOM 1804 N N . ASN A 1 231 ? 4.504 -1.369 41.001 1.00 74.00 231 ASN A N 1
ATOM 1805 C CA . ASN A 1 231 ? 4.013 -0.628 42.158 1.00 74.00 231 ASN A CA 1
ATOM 1806 C C . ASN A 1 231 ? 2.484 -0.650 42.199 1.00 74.00 231 ASN A C 1
ATOM 1808 O O . ASN A 1 231 ? 1.818 -0.027 41.377 1.00 74.00 231 ASN A O 1
ATOM 1812 N N . ARG A 1 232 ? 1.929 -1.343 43.199 1.00 68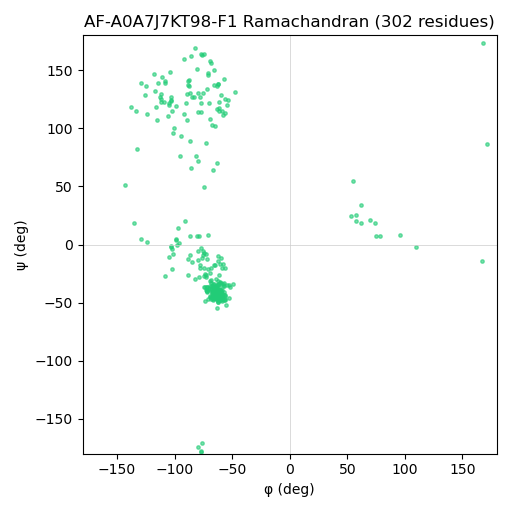.12 232 ARG A N 1
ATOM 1813 C CA . ARG A 1 232 ? 0.493 -1.301 43.518 1.00 68.12 232 ARG A CA 1
ATOM 1814 C C . ARG A 1 232 ? 0.133 -0.085 44.362 1.00 68.12 232 ARG A C 1
ATOM 1816 O O . ARG A 1 232 ? -0.987 0.414 44.291 1.00 68.12 232 ARG A O 1
ATOM 1823 N N . TYR A 1 233 ? 1.090 0.377 45.164 1.00 64.50 233 TYR A N 1
ATOM 1824 C CA . TYR A 1 233 ? 0.933 1.500 46.076 1.00 64.50 233 TYR A CA 1
ATOM 1825 C C . TYR A 1 233 ? 2.003 2.551 45.796 1.00 64.50 233 TYR A C 1
ATOM 1827 O O . TYR A 1 233 ? 3.177 2.222 45.627 1.00 64.50 233 TYR A O 1
ATOM 1835 N N . PHE A 1 234 ? 1.593 3.816 45.789 1.00 67.81 234 PHE A N 1
ATOM 1836 C CA . PHE A 1 234 ? 2.493 4.964 45.737 1.00 67.81 234 PHE A CA 1
ATOM 1837 C C . PHE A 1 234 ? 2.403 5.698 47.079 1.00 67.81 234 PHE A C 1
ATOM 1839 O O . PHE A 1 234 ? 1.302 6.044 47.520 1.00 67.81 234 PHE A O 1
ATOM 1846 N N . ASP A 1 235 ? 3.545 5.897 47.745 1.00 59.69 235 ASP A N 1
ATOM 1847 C CA . ASP A 1 235 ? 3.606 6.577 49.042 1.00 59.69 235 ASP A CA 1
ATOM 1848 C C . ASP A 1 235 ? 2.976 7.973 48.949 1.00 59.69 235 ASP A C 1
ATOM 1850 O O . ASP A 1 235 ? 3.352 8.801 48.116 1.00 59.69 235 ASP A O 1
ATOM 1854 N N . ARG A 1 236 ? 1.995 8.233 49.819 1.00 63.38 236 ARG A N 1
ATOM 1855 C CA . ARG A 1 236 ? 1.241 9.490 49.845 1.00 63.38 236 ARG A CA 1
ATOM 1856 C C . ARG A 1 236 ? 1.937 10.482 50.780 1.00 63.38 236 ARG A C 1
ATOM 1858 O O . ARG A 1 236 ? 2.064 10.179 51.968 1.00 63.38 236 ARG A O 1
ATOM 1865 N N . PRO A 1 237 ? 2.344 11.678 50.326 1.00 56.81 237 PRO A N 1
ATOM 1866 C CA . PRO A 1 237 ? 2.681 12.740 51.263 1.00 56.81 237 PRO A CA 1
ATOM 1867 C C . PRO A 1 237 ? 1.411 13.167 52.018 1.00 56.81 237 PRO A C 1
ATOM 1869 O O . PRO A 1 237 ? 0.346 13.310 51.419 1.00 56.81 237 PRO A O 1
ATOM 1872 N N . ALA A 1 238 ? 1.516 13.374 53.337 1.00 55.84 238 ALA A N 1
ATOM 1873 C CA . ALA A 1 238 ? 0.390 13.789 54.187 1.00 55.84 238 ALA A CA 1
ATOM 1874 C C . ALA A 1 238 ? -0.236 15.133 53.753 1.00 55.84 238 ALA A C 1
ATOM 1876 O O . ALA A 1 238 ? -1.389 15.414 54.072 1.00 55.84 238 ALA A O 1
ATOM 1877 N N . THR A 1 239 ? 0.507 15.937 52.991 1.00 56.22 239 THR A N 1
ATOM 1878 C CA . THR A 1 239 ? 0.051 17.163 52.335 1.00 56.22 239 THR A CA 1
ATOM 1879 C C . THR A 1 239 ? 0.533 17.175 50.876 1.00 56.22 239 THR A C 1
ATOM 1881 O O . THR A 1 239 ? 1.742 17.215 50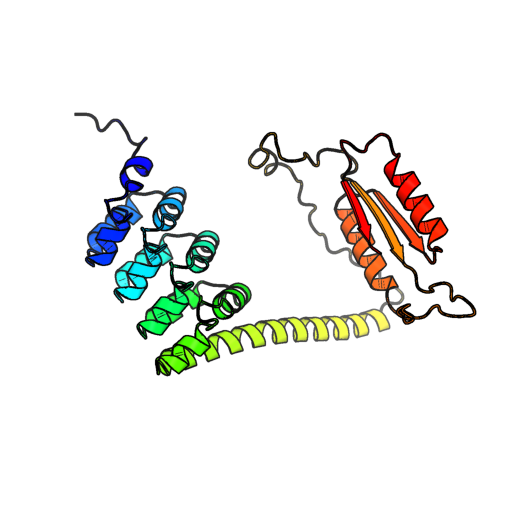.638 1.00 56.22 239 THR A O 1
ATOM 1884 N N . PRO A 1 240 ? -0.366 17.117 49.876 1.00 58.28 240 PRO A N 1
ATOM 1885 C CA . PRO A 1 240 ? 0.027 17.215 48.473 1.00 58.28 240 PRO A CA 1
ATOM 1886 C C . PRO A 1 240 ? 0.459 18.649 48.133 1.00 58.28 240 PRO A C 1
ATOM 1888 O O . PRO A 1 240 ? -0.220 19.615 48.487 1.00 58.28 240 PRO A O 1
ATOM 1891 N N . ALA A 1 241 ? 1.589 18.796 47.439 1.00 62.50 241 ALA A N 1
ATOM 1892 C CA . ALA A 1 241 ? 2.012 20.084 46.893 1.00 62.50 241 ALA A CA 1
ATOM 1893 C C . ALA A 1 241 ? 1.100 20.486 45.711 1.00 62.50 241 ALA A C 1
ATOM 1895 O O . ALA A 1 241 ? 0.638 19.609 44.972 1.00 62.50 241 ALA A O 1
ATOM 1896 N N . PRO A 1 242 ? 0.834 21.788 45.488 1.00 46.78 242 PRO A N 1
ATOM 1897 C CA . PRO A 1 242 ? -0.010 22.230 44.379 1.00 46.78 242 PRO A CA 1
ATOM 1898 C C . PRO A 1 242 ? 0.612 21.818 43.034 1.00 46.78 242 PRO A C 1
ATOM 1900 O O . PRO A 1 242 ? 1.715 22.243 42.700 1.00 46.78 242 PRO A O 1
ATOM 1903 N N . GLY A 1 243 ? -0.097 20.973 42.275 1.00 59.38 243 GLY A N 1
ATOM 1904 C CA . GLY A 1 243 ? 0.327 20.468 40.960 1.00 59.38 243 GLY A CA 1
ATOM 1905 C C . GLY A 1 243 ? 0.711 18.982 40.899 1.00 59.38 243 GLY A C 1
ATOM 1906 O O . GLY A 1 243 ? 1.006 18.492 39.812 1.00 59.38 243 GLY A O 1
ATOM 1907 N N . GLN A 1 244 ? 0.695 18.239 42.014 1.00 59.03 244 GLN A N 1
ATOM 1908 C CA . GLN A 1 244 ? 0.917 16.786 41.976 1.00 59.03 244 GLN A CA 1
ATOM 1909 C C . GLN A 1 244 ? -0.325 16.030 41.483 1.00 59.03 244 GLN A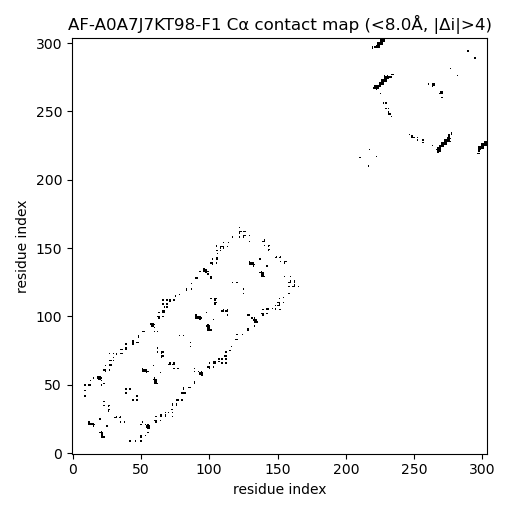 C 1
ATOM 1911 O O . GLN A 1 244 ? -1.396 16.110 42.081 1.00 59.03 244 GLN A O 1
ATOM 1916 N N . VAL A 1 245 ? -0.159 15.266 40.398 1.00 58.06 245 VAL A N 1
ATOM 1917 C CA . VAL A 1 245 ? -1.171 14.340 39.871 1.00 58.06 245 VAL A CA 1
ATOM 1918 C C . VAL A 1 245 ? -1.314 13.163 40.835 1.00 58.06 245 VAL A C 1
ATOM 1920 O O . VAL A 1 245 ? -0.341 12.471 41.134 1.00 58.06 245 VAL A O 1
ATOM 1923 N N . GLN A 1 246 ? -2.527 12.950 41.337 1.00 59.16 246 GLN A N 1
ATOM 1924 C CA . GLN A 1 246 ? -2.851 11.850 42.237 1.00 59.16 246 GLN A CA 1
ATOM 1925 C C . GLN A 1 246 ? -3.038 10.563 41.422 1.00 59.16 246 GLN A C 1
ATOM 1927 O O . GLN A 1 246 ? -3.953 10.480 40.608 1.00 59.16 246 GLN A O 1
ATOM 1932 N N . LEU A 1 247 ? -2.159 9.575 41.612 1.00 61.91 247 LEU A N 1
ATOM 1933 C CA . LEU A 1 247 ? -2.242 8.283 40.924 1.00 61.91 247 LEU A CA 1
ATOM 1934 C C . LEU A 1 247 ? -3.152 7.319 41.702 1.00 61.91 247 LEU A C 1
ATOM 1936 O O . LEU A 1 247 ? -3.022 7.173 42.920 1.00 61.91 247 LEU A O 1
ATOM 1940 N N . GLU A 1 248 ? -4.093 6.692 40.998 1.00 61.53 248 GLU A N 1
ATOM 1941 C CA . GLU A 1 248 ? -5.043 5.720 41.554 1.00 61.53 248 GLU A CA 1
ATOM 1942 C C . GLU A 1 248 ? -4.393 4.343 41.792 1.00 61.53 248 GLU A C 1
ATOM 1944 O O . GLU A 1 248 ? -3.310 4.050 41.283 1.00 61.53 248 GLU A O 1
ATOM 1949 N N . HIS A 1 249 ? -5.051 3.492 42.589 1.00 59.41 249 HIS A N 1
ATOM 1950 C CA . HIS A 1 249 ? -4.569 2.131 42.860 1.00 59.41 249 HIS A CA 1
ATOM 1951 C C . HIS A 1 249 ? -4.836 1.271 41.626 1.00 59.41 249 HIS A C 1
ATOM 1953 O O . HIS A 1 249 ? -5.947 1.281 41.096 1.00 59.41 249 HIS A O 1
ATOM 1959 N N . ARG A 1 250 ? -3.822 0.537 41.163 1.00 61.47 250 ARG A N 1
ATOM 1960 C CA . ARG A 1 250 ? -3.938 -0.331 39.989 1.00 61.47 250 ARG A CA 1
ATOM 1961 C C . ARG A 1 250 ? -4.127 -1.779 40.431 1.00 61.47 250 ARG A C 1
ATOM 1963 O O . ARG A 1 250 ? -3.154 -2.458 40.747 1.00 61.47 250 ARG A O 1
ATOM 1970 N N . ASP A 1 251 ? -5.371 -2.245 40.408 1.00 55.75 251 ASP A N 1
ATOM 1971 C CA . ASP A 1 251 ? -5.713 -3.650 40.649 1.00 55.75 251 ASP A CA 1
ATOM 1972 C C . ASP A 1 251 ? -5.666 -4.454 39.335 1.00 55.75 251 ASP A C 1
ATOM 1974 O O . ASP A 1 251 ? -6.140 -3.991 38.296 1.00 55.75 251 ASP A O 1
ATOM 1978 N N . GLY A 1 252 ? -5.090 -5.664 39.363 1.00 59.91 252 GLY A N 1
ATOM 1979 C CA . GLY A 1 252 ? -5.023 -6.576 38.210 1.00 59.91 252 GLY A CA 1
ATOM 1980 C C . GLY A 1 252 ? -3.727 -6.530 37.388 1.00 59.91 252 GLY A C 1
ATOM 1981 O O . GLY A 1 252 ? -3.654 -7.168 36.337 1.00 59.91 252 GLY A O 1
ATOM 1982 N N . SER A 1 253 ? -2.691 -5.814 37.843 1.00 65.31 253 SER A N 1
ATOM 1983 C CA . SER A 1 253 ? -1.395 -5.716 37.147 1.00 65.31 253 SER A CA 1
ATOM 1984 C C . SER A 1 253 ? -0.543 -6.993 37.221 1.00 65.31 253 SER A C 1
ATOM 1986 O O . SER A 1 253 ? 0.483 -7.097 36.553 1.00 65.31 253 SER A O 1
ATOM 1988 N N . GLU A 1 254 ? -0.933 -7.990 38.016 1.00 68.56 254 GLU A N 1
ATOM 1989 C CA . GLU A 1 254 ? -0.144 -9.204 38.251 1.00 68.56 254 GLU A CA 1
ATOM 1990 C C . GLU A 1 254 ? -0.130 -10.131 37.040 1.00 68.56 254 GLU A C 1
ATOM 1992 O O . GLU A 1 254 ? 0.888 -10.755 36.747 1.00 68.56 254 GLU A O 1
ATOM 1997 N N . ILE A 1 255 ? -1.252 -10.203 36.324 1.00 68.62 255 ILE A N 1
ATOM 1998 C CA . ILE A 1 255 ? -1.375 -11.006 35.104 1.00 68.62 255 ILE A CA 1
ATOM 1999 C C . ILE A 1 255 ? -0.503 -10.396 34.002 1.00 68.62 255 ILE A C 1
ATOM 2001 O O . ILE A 1 255 ? 0.204 -11.121 33.304 1.00 68.62 255 ILE A O 1
ATOM 2005 N N . ASP A 1 256 ? -0.499 -9.065 33.892 1.00 72.31 256 ASP A N 1
ATOM 2006 C CA . ASP A 1 256 ? 0.347 -8.335 32.946 1.00 72.31 256 ASP A CA 1
ATOM 2007 C C . ASP A 1 256 ? 1.831 -8.581 33.238 1.00 72.31 256 ASP A C 1
ATOM 2009 O O . ASP A 1 256 ? 2.588 -8.938 32.337 1.00 72.31 256 ASP A O 1
ATOM 2013 N N . VAL A 1 257 ? 2.236 -8.480 34.508 1.00 77.25 257 VAL A N 1
ATOM 2014 C CA . VAL A 1 257 ? 3.613 -8.753 34.942 1.00 77.25 257 VAL A CA 1
ATOM 2015 C C . VAL A 1 257 ? 4.040 -10.178 34.609 1.00 77.25 257 VAL A C 1
ATOM 2017 O O . VAL A 1 257 ? 5.137 -10.373 34.094 1.00 77.25 257 VAL A O 1
ATOM 2020 N N . MET A 1 258 ? 3.183 -11.172 34.856 1.00 73.81 258 MET A N 1
ATOM 2021 C CA . MET A 1 258 ? 3.499 -12.571 34.555 1.00 73.81 258 MET A CA 1
ATOM 2022 C C . MET A 1 258 ? 3.624 -12.826 33.052 1.00 73.81 258 MET A C 1
ATOM 2024 O O . MET A 1 258 ? 4.527 -13.542 32.622 1.00 73.81 258 MET A O 1
ATOM 2028 N N . ASN A 1 259 ? 2.762 -12.211 32.240 1.00 78.19 259 ASN A N 1
ATOM 2029 C CA . ASN A 1 259 ? 2.848 -12.314 30.784 1.00 78.19 259 ASN A CA 1
ATOM 2030 C C . ASN A 1 259 ? 4.133 -11.672 30.254 1.00 78.19 259 ASN A C 1
ATOM 2032 O O . ASN A 1 259 ? 4.815 -12.264 29.420 1.00 78.19 259 ASN A O 1
ATOM 2036 N N . ILE A 1 260 ? 4.486 -10.491 30.764 1.00 78.31 260 ILE A N 1
ATOM 2037 C CA . ILE A 1 260 ? 5.718 -9.786 30.403 1.00 78.31 260 ILE A CA 1
ATOM 2038 C C . ILE A 1 260 ? 6.937 -10.625 30.802 1.00 78.31 260 ILE A C 1
ATOM 2040 O O . ILE A 1 260 ? 7.794 -10.891 29.963 1.00 78.31 260 ILE A O 1
ATOM 2044 N N . LEU A 1 261 ? 6.988 -11.117 32.041 1.00 78.81 261 LEU A N 1
ATOM 2045 C CA . LEU A 1 261 ? 8.091 -11.940 32.536 1.00 78.81 261 LEU A CA 1
ATOM 2046 C C . LEU A 1 261 ? 8.276 -13.212 31.695 1.00 78.81 261 LEU A C 1
ATOM 2048 O O . LEU A 1 261 ? 9.396 -13.528 31.302 1.00 78.81 261 LEU A O 1
ATOM 2052 N N . ASN A 1 262 ? 7.183 -13.890 31.336 1.00 77.19 262 ASN A N 1
ATOM 2053 C CA . ASN A 1 262 ? 7.227 -15.077 30.482 1.00 77.19 262 ASN A CA 1
ATOM 2054 C C . ASN A 1 262 ? 7.764 -14.759 29.074 1.00 77.19 262 ASN A C 1
ATOM 2056 O O . ASN A 1 262 ? 8.602 -15.488 28.550 1.00 77.19 262 ASN A O 1
ATOM 2060 N N . VAL A 1 263 ? 7.331 -13.648 28.469 1.00 77.56 263 VAL A N 1
ATOM 2061 C CA . VAL A 1 263 ? 7.817 -13.223 27.146 1.00 77.56 263 VAL A CA 1
ATOM 2062 C C . VAL A 1 263 ? 9.313 -12.911 27.183 1.00 77.56 263 VAL A C 1
ATOM 2064 O O . VAL A 1 263 ? 10.060 -13.402 26.338 1.00 77.56 263 VAL A O 1
ATOM 2067 N N . PHE A 1 264 ? 9.783 -12.142 28.166 1.00 78.25 264 PHE A N 1
ATOM 2068 C CA . PHE A 1 264 ? 11.198 -11.770 28.247 1.00 78.25 264 PHE A CA 1
ATOM 2069 C C . PHE A 1 264 ? 12.102 -12.962 28.601 1.00 78.25 264 PHE A C 1
ATOM 2071 O O . PHE A 1 264 ? 13.175 -13.101 28.011 1.00 78.25 264 PHE A O 1
ATOM 2078 N N . GLN A 1 265 ? 11.646 -13.893 29.443 1.00 77.12 265 GLN A N 1
ATOM 2079 C CA . GLN A 1 265 ? 12.357 -15.154 29.690 1.00 77.12 265 GLN A CA 1
ATOM 2080 C C . GLN A 1 265 ? 12.450 -16.027 28.430 1.00 77.12 265 GLN A C 1
ATOM 2082 O O . GLN A 1 265 ? 13.515 -16.571 28.137 1.00 77.12 265 GLN A O 1
ATOM 2087 N N . GLN A 1 266 ? 11.377 -16.121 27.634 1.00 73.75 266 GLN A N 1
ATOM 2088 C CA . GLN A 1 266 ? 11.395 -16.834 26.347 1.00 73.75 266 GLN A CA 1
ATOM 2089 C C . GLN A 1 266 ? 12.340 -16.187 25.328 1.00 73.75 266 GLN A C 1
ATOM 2091 O O . GLN A 1 266 ? 12.933 -16.879 24.501 1.00 73.75 266 GLN A O 1
ATOM 2096 N N . LEU A 1 267 ? 12.527 -14.870 25.415 1.00 74.56 267 LEU A N 1
ATOM 2097 C CA . LEU A 1 267 ? 13.523 -14.128 24.646 1.00 74.56 267 LEU A CA 1
ATOM 2098 C C . LEU A 1 267 ? 14.939 -14.216 25.248 1.00 74.56 267 LEU A C 1
ATOM 2100 O O . LEU A 1 267 ? 15.841 -13.546 24.752 1.00 74.56 267 LEU A O 1
ATOM 2104 N N . SER A 1 268 ? 15.150 -15.047 26.276 1.00 74.19 268 SER A N 1
ATOM 2105 C CA . SER A 1 268 ? 16.434 -15.249 26.963 1.00 74.19 268 SER A CA 1
ATOM 2106 C C . SER A 1 268 ? 16.985 -13.986 27.642 1.00 74.19 268 SER A C 1
ATOM 2108 O O . SER A 1 268 ? 18.199 -13.783 27.680 1.00 74.19 268 SER A O 1
ATOM 2110 N N . PHE A 1 269 ? 16.102 -13.130 28.165 1.00 76.19 269 PHE A N 1
ATOM 2111 C CA . PHE A 1 269 ? 16.474 -12.018 29.041 1.00 76.19 269 PHE A CA 1
ATOM 2112 C C . PHE A 1 269 ? 16.516 -12.473 30.499 1.00 76.19 269 PHE A C 1
ATOM 2114 O O . PHE A 1 269 ? 15.645 -13.217 30.956 1.00 76.19 269 PHE A O 1
ATOM 2121 N N . ASP A 1 270 ? 17.489 -11.958 31.244 1.00 76.50 270 ASP A N 1
ATOM 2122 C CA . ASP A 1 270 ? 17.516 -12.082 32.696 1.00 76.50 270 ASP A CA 1
ATOM 2123 C C . ASP A 1 270 ? 16.519 -11.086 33.304 1.00 76.50 270 ASP A C 1
ATOM 2125 O O . ASP A 1 270 ? 16.658 -9.876 33.129 1.00 76.50 270 ASP A O 1
ATOM 2129 N N . CYS A 1 271 ? 15.460 -11.588 33.935 1.00 80.88 271 CYS A N 1
ATOM 2130 C CA . CYS A 1 271 ? 14.324 -10.775 34.368 1.00 80.88 271 CYS A CA 1
ATOM 2131 C C . CYS A 1 271 ? 14.296 -10.646 35.892 1.00 80.88 271 CYS A C 1
ATOM 2133 O O . CYS A 1 271 ? 14.163 -11.646 36.596 1.00 80.88 271 CYS A O 1
ATOM 2135 N N . GLU A 1 272 ? 14.320 -9.416 36.400 1.00 82.50 272 GLU A N 1
ATOM 2136 C CA . GLU A 1 272 ? 14.167 -9.106 37.820 1.00 82.50 272 GLU A CA 1
ATOM 2137 C C . GLU A 1 272 ? 12.841 -8.375 38.050 1.00 82.50 272 GLU A C 1
ATOM 2139 O O . GLU A 1 272 ? 12.581 -7.327 37.460 1.00 82.50 272 GLU A O 1
ATOM 2144 N N . LEU A 1 273 ? 11.991 -8.931 38.914 1.00 82.88 273 LEU A N 1
ATOM 2145 C CA . LEU A 1 273 ? 10.722 -8.325 39.311 1.00 82.88 273 LEU A CA 1
ATOM 2146 C C . LEU A 1 273 ? 10.856 -7.701 40.701 1.00 82.88 273 LEU A C 1
ATOM 2148 O O . LEU A 1 273 ? 11.155 -8.396 41.672 1.00 82.88 273 LEU A O 1
ATOM 2152 N N . LYS A 1 274 ? 10.552 -6.408 40.811 1.00 81.19 274 LYS A N 1
ATOM 2153 C CA . LYS A 1 274 ? 10.424 -5.689 42.082 1.00 81.19 274 LYS A CA 1
ATOM 2154 C C . LYS A 1 274 ? 9.009 -5.165 42.255 1.00 81.19 274 LYS A C 1
ATOM 2156 O O . LYS A 1 274 ? 8.347 -4.800 41.288 1.00 81.19 274 LYS A O 1
ATOM 2161 N N . THR A 1 275 ? 8.533 -5.121 43.494 1.00 80.50 275 THR A N 1
ATOM 2162 C CA . THR A 1 275 ? 7.171 -4.671 43.806 1.00 80.50 275 THR A CA 1
ATOM 2163 C C . THR A 1 275 ? 7.170 -3.615 44.896 1.00 80.50 275 THR A C 1
ATOM 2165 O O . THR A 1 275 ? 7.850 -3.799 45.904 1.00 80.50 275 THR A O 1
ATOM 2168 N N . ASN A 1 276 ? 6.337 -2.583 44.739 1.00 73.25 276 ASN A N 1
ATOM 2169 C CA . ASN A 1 276 ? 6.075 -1.545 45.749 1.00 73.25 276 ASN A CA 1
ATOM 2170 C C . ASN A 1 276 ? 7.342 -0.841 46.267 1.00 73.25 276 ASN A C 1
ATOM 2172 O O . ASN A 1 276 ? 7.597 -0.793 47.470 1.00 73.25 276 ASN A O 1
ATOM 2176 N N . LEU A 1 277 ? 8.143 -0.301 45.351 1.00 74.75 277 LEU A N 1
ATOM 2177 C CA . LEU A 1 277 ? 9.319 0.500 45.673 1.00 74.75 277 LEU A CA 1
ATOM 2178 C C . LEU A 1 277 ? 8.956 1.979 45.831 1.00 74.75 277 LEU A C 1
ATOM 2180 O O . LEU A 1 277 ? 8.213 2.538 45.025 1.00 74.75 277 LEU A O 1
ATOM 2184 N N . SER A 1 278 ? 9.563 2.645 46.814 1.00 75.12 278 SER A N 1
ATOM 2185 C CA . SER A 1 278 ? 9.513 4.110 46.911 1.00 75.12 278 SER A CA 1
ATOM 2186 C C . SER A 1 278 ? 10.329 4.766 45.790 1.00 75.12 278 SER A C 1
ATOM 2188 O O . SER A 1 278 ? 11.284 4.184 45.273 1.00 75.12 278 SER A O 1
ATOM 2190 N N . SER A 1 279 ? 10.036 6.026 45.450 1.00 71.69 279 SER A N 1
ATOM 2191 C CA . SER A 1 279 ? 10.767 6.750 44.394 1.00 71.69 279 SER A CA 1
ATOM 2192 C C . SER A 1 279 ? 12.277 6.825 44.641 1.00 71.69 279 SER A C 1
ATOM 2194 O O . SER A 1 279 ? 13.061 6.762 43.699 1.00 71.69 279 SER A O 1
ATOM 2196 N N . LYS A 1 280 ? 12.704 6.908 45.910 1.00 77.25 280 LYS A N 1
ATOM 2197 C CA . LYS A 1 280 ? 14.130 6.896 46.276 1.00 77.25 280 LYS A CA 1
ATOM 2198 C C . LYS A 1 280 ? 14.777 5.533 46.018 1.00 77.25 280 LYS A C 1
ATOM 2200 O O . LYS A 1 280 ? 15.910 5.486 45.551 1.00 77.25 280 LYS A O 1
ATOM 2205 N N . GLN A 1 281 ? 14.064 4.444 46.299 1.00 78.88 281 GLN A N 1
ATOM 2206 C CA . GLN A 1 281 ? 14.545 3.082 46.051 1.00 78.88 281 GLN A CA 1
ATOM 2207 C C . GLN A 1 281 ? 14.563 2.755 44.558 1.00 78.88 281 GLN A C 1
ATOM 2209 O O . GLN A 1 281 ? 15.549 2.201 44.089 1.00 78.88 281 GLN A O 1
ATOM 2214 N N . MET A 1 282 ? 13.543 3.176 43.800 1.00 77.94 282 MET A N 1
ATOM 2215 C CA . MET A 1 282 ? 13.533 3.036 42.341 1.00 77.94 282 MET A CA 1
ATOM 2216 C C . MET A 1 282 ? 14.744 3.724 41.715 1.00 77.94 282 MET A C 1
ATOM 2218 O O . MET A 1 282 ? 15.457 3.108 40.936 1.00 77.94 282 MET A O 1
ATOM 2222 N N . LEU A 1 283 ? 15.039 4.971 42.101 1.00 77.88 283 LEU A N 1
ATOM 2223 C CA . LEU A 1 283 ? 16.222 5.678 41.600 1.00 77.88 283 LEU A CA 1
ATOM 2224 C C . LEU A 1 283 ? 17.530 4.975 41.980 1.00 77.88 283 LEU A C 1
ATOM 2226 O O . LEU A 1 283 ? 18.423 4.889 41.143 1.00 77.88 283 LEU A O 1
ATOM 2230 N N . ALA A 1 284 ? 17.640 4.447 43.201 1.00 81.88 284 ALA A N 1
ATOM 2231 C CA . ALA A 1 284 ? 18.820 3.698 43.629 1.00 81.88 284 ALA A CA 1
ATOM 2232 C C . ALA A 1 284 ? 19.007 2.399 42.826 1.00 81.88 284 ALA A C 1
ATOM 2234 O O . ALA A 1 284 ? 20.124 2.083 42.424 1.00 81.88 284 ALA A O 1
ATOM 2235 N N . ASP A 1 285 ? 17.918 1.680 42.553 1.00 78.50 285 ASP A N 1
ATOM 2236 C CA . ASP A 1 285 ? 17.933 0.462 41.746 1.00 78.50 285 ASP A CA 1
ATOM 2237 C C . ASP A 1 285 ? 18.277 0.754 40.285 1.00 78.50 285 ASP A C 1
ATOM 2239 O O . ASP A 1 285 ? 19.116 0.069 39.711 1.00 78.50 285 ASP A O 1
ATOM 2243 N N . ILE A 1 286 ? 17.723 1.825 39.711 1.00 74.12 286 ILE A N 1
ATOM 2244 C CA . ILE A 1 286 ? 18.091 2.300 38.372 1.00 74.12 286 ILE A CA 1
ATOM 2245 C C . ILE A 1 286 ? 19.581 2.639 38.328 1.00 74.12 286 ILE A C 1
ATOM 2247 O O . ILE A 1 286 ? 20.284 2.217 37.415 1.00 74.12 286 ILE A O 1
ATOM 2251 N N . TRP A 1 287 ? 20.085 3.365 39.328 1.00 76.75 287 TRP A N 1
ATOM 2252 C CA . TRP A 1 287 ? 21.494 3.752 39.390 1.00 76.75 287 TRP A CA 1
ATOM 2253 C C . TRP A 1 287 ? 22.422 2.547 39.530 1.00 76.75 287 TRP A C 1
ATOM 2255 O O . TRP A 1 287 ? 23.463 2.495 38.874 1.00 76.75 287 TRP A O 1
ATOM 2265 N N . LYS A 1 288 ? 22.038 1.556 40.338 1.00 78.00 288 LYS A N 1
ATOM 2266 C CA . LYS A 1 288 ? 22.771 0.296 40.463 1.00 78.00 288 LYS A CA 1
ATOM 2267 C C . LYS A 1 288 ? 22.817 -0.441 39.132 1.00 78.00 288 LYS A C 1
ATOM 2269 O O . LYS A 1 288 ? 23.892 -0.876 38.726 1.00 78.00 288 LYS A O 1
ATOM 2274 N N . GLU A 1 289 ? 21.677 -0.536 38.449 1.00 71.06 289 GLU A N 1
ATOM 2275 C CA . GLU A 1 289 ? 21.634 -1.147 37.132 1.00 71.06 289 GLU A CA 1
ATOM 2276 C C . GLU A 1 289 ? 22.564 -0.385 36.191 1.00 71.06 289 GLU A C 1
ATOM 2278 O O . GLU A 1 289 ? 23.405 -1.053 35.604 1.00 71.06 289 GLU A O 1
ATOM 2283 N N . THR A 1 290 ? 22.553 0.963 36.137 1.00 66.88 290 THR A N 1
ATOM 2284 C CA . THR A 1 290 ? 23.436 1.808 35.278 1.00 66.88 290 THR A CA 1
ATOM 2285 C C . THR A 1 290 ? 24.946 1.665 35.500 1.00 66.88 290 THR A C 1
ATOM 2287 O O . THR A 1 290 ? 25.727 2.141 34.680 1.00 66.88 290 THR A O 1
ATOM 2290 N N . GLN A 1 291 ? 25.377 1.000 36.574 1.00 65.88 291 GLN A N 1
ATOM 2291 C CA . GLN A 1 291 ? 26.794 0.781 36.890 1.00 65.88 291 GLN A CA 1
ATOM 2292 C C . GLN A 1 291 ? 27.289 -0.637 36.568 1.00 65.88 291 GLN A C 1
ATOM 2294 O O . GLN A 1 291 ? 28.469 -0.927 36.767 1.00 65.88 291 GLN A O 1
ATOM 2299 N N . HIS A 1 292 ? 26.424 -1.527 36.075 1.00 62.81 292 HIS A N 1
ATOM 2300 C CA . HIS A 1 292 ? 26.809 -2.881 35.685 1.00 62.81 292 HIS A CA 1
ATOM 2301 C C . HIS A 1 292 ? 27.888 -2.872 34.577 1.00 62.81 292 HIS A C 1
ATOM 2303 O O . HIS A 1 292 ? 27.701 -2.226 33.553 1.00 62.81 292 HIS A O 1
ATOM 2309 N N . PRO A 1 293 ? 29.016 -3.590 34.711 1.00 56.78 293 PRO A N 1
ATOM 2310 C CA . PRO A 1 293 ? 30.154 -3.488 33.781 1.00 56.78 293 PRO A CA 1
ATOM 2311 C C . PRO A 1 293 ? 29.840 -3.858 32.315 1.00 56.78 293 PRO A C 1
ATOM 2313 O O . PRO A 1 293 ? 30.573 -3.455 31.412 1.00 56.78 293 PRO A O 1
ATOM 2316 N N . ASP A 1 294 ? 28.722 -4.544 32.068 1.00 58.25 294 ASP A N 1
ATOM 2317 C CA . ASP A 1 294 ? 28.323 -5.094 30.764 1.00 58.25 294 ASP A CA 1
ATOM 2318 C C . ASP A 1 294 ? 27.453 -4.150 29.901 1.00 58.25 294 ASP A C 1
ATOM 2320 O O . ASP A 1 294 ? 26.774 -4.588 28.971 1.00 58.25 294 ASP A O 1
ATOM 2324 N N . TYR A 1 295 ? 27.469 -2.836 30.165 1.00 54.53 295 TYR A N 1
ATOM 2325 C CA . TYR A 1 295 ? 26.666 -1.836 29.430 1.00 54.53 295 TYR A CA 1
ATOM 2326 C C . TYR A 1 295 ? 26.864 -1.795 27.916 1.00 54.53 295 TYR A C 1
ATOM 2328 O O . TYR A 1 295 ? 26.021 -1.252 27.203 1.00 54.53 295 TYR A O 1
ATOM 2336 N N . LYS A 1 296 ? 27.984 -2.319 27.416 1.00 53.03 296 LYS A N 1
ATOM 2337 C CA . LYS A 1 296 ? 28.269 -2.321 25.978 1.00 53.03 296 LYS A CA 1
ATOM 2338 C C . LYS A 1 296 ? 27.520 -3.421 25.228 1.00 53.03 296 LYS A C 1
ATOM 2340 O O . LYS A 1 296 ? 27.182 -3.206 24.068 1.00 53.03 296 LYS A O 1
ATOM 2345 N N . ASP A 1 297 ? 27.196 -4.528 25.902 1.00 51.31 297 ASP A N 1
ATOM 2346 C CA . ASP A 1 297 ? 26.802 -5.784 25.251 1.00 51.31 297 ASP A CA 1
ATOM 2347 C C . ASP A 1 297 ? 25.488 -6.385 25.787 1.00 51.31 297 ASP A C 1
ATOM 2349 O O . ASP A 1 297 ? 25.080 -7.452 25.332 1.00 51.31 297 ASP A O 1
ATOM 2353 N N . ILE A 1 298 ? 24.775 -5.697 26.695 1.00 56.22 298 ILE A N 1
ATOM 2354 C CA . ILE A 1 298 ? 23.484 -6.149 27.260 1.00 56.22 298 ILE A CA 1
ATOM 2355 C C . ILE A 1 298 ? 22.398 -5.073 27.083 1.00 56.22 298 ILE A C 1
ATOM 2357 O O . ILE A 1 298 ? 22.590 -3.914 27.449 1.00 56.22 298 ILE A O 1
ATOM 2361 N N . LEU A 1 299 ? 21.242 -5.454 26.527 1.00 54.44 299 LEU A N 1
ATOM 2362 C CA . LEU A 1 299 ? 20.087 -4.570 26.359 1.00 54.44 299 LEU A CA 1
ATOM 2363 C C . LEU A 1 299 ? 19.263 -4.506 27.649 1.00 54.44 299 LEU A C 1
ATOM 2365 O O . LEU A 1 299 ? 18.840 -5.543 28.161 1.00 54.44 299 LEU A O 1
ATOM 2369 N N . TYR A 1 300 ? 19.002 -3.294 28.141 1.00 60.59 300 TYR A N 1
ATOM 2370 C CA . TYR A 1 300 ? 18.211 -3.070 29.350 1.00 60.59 300 TYR A CA 1
ATOM 2371 C C . TYR A 1 300 ? 16.801 -2.596 29.003 1.00 60.59 300 TYR A C 1
ATOM 2373 O O . TYR A 1 300 ? 16.629 -1.569 28.347 1.00 60.59 300 TYR A O 1
ATOM 2381 N N . PHE A 1 301 ? 15.790 -3.325 29.477 1.00 58.88 301 PHE A N 1
ATOM 2382 C CA . PHE A 1 301 ? 14.394 -2.892 29.413 1.00 58.88 301 PHE A CA 1
ATOM 2383 C C . PHE A 1 301 ? 13.866 -2.595 30.807 1.00 58.88 301 PHE A C 1
ATOM 2385 O O . PHE A 1 301 ? 13.966 -3.429 31.707 1.00 58.88 301 PHE A O 1
ATOM 2392 N N . MET A 1 302 ? 13.265 -1.416 30.953 1.00 58.31 302 MET A N 1
ATOM 2393 C CA . MET A 1 302 ? 12.573 -1.008 32.167 1.00 58.31 302 MET A CA 1
ATOM 2394 C C . MET A 1 302 ? 11.085 -0.900 31.883 1.00 58.31 302 MET A C 1
ATOM 2396 O O . MET A 1 302 ? 10.676 -0.210 30.948 1.00 58.31 302 MET A O 1
ATOM 2400 N N . ILE A 1 303 ? 10.292 -1.588 32.696 1.00 60.28 303 ILE A N 1
ATOM 2401 C CA . ILE A 1 303 ? 8.835 -1.556 32.614 1.00 60.28 303 ILE A CA 1
ATOM 2402 C C . ILE A 1 303 ? 8.325 -1.129 33.990 1.00 60.28 303 ILE A C 1
ATOM 2404 O O . ILE A 1 303 ? 8.524 -1.849 34.972 1.00 60.28 303 ILE A O 1
ATOM 2408 N N . LEU A 1 304 ? 7.748 0.076 34.036 1.00 58.56 304 LEU A N 1
ATOM 2409 C CA . LEU A 1 304 ? 7.135 0.715 35.208 1.00 58.56 304 LEU A CA 1
ATOM 2410 C C . LEU A 1 304 ? 5.609 0.545 35.185 1.00 58.56 304 LEU A C 1
ATOM 2412 O O . LEU A 1 304 ? 5.036 0.533 34.069 1.00 58.56 304 LEU A O 1
#

Nearest PDB structures (foldseek):
  1nfi-assembly2_E  TM=9.261E-01  e=2.407E-05  Homo sapiens
  1ikn-assembly1_D  TM=8.701E-01  e=1.221E-04  Homo sapiens
  4ot9-assembly1_A  TM=8.441E-01  e=2.029E-04  Homo sapiens
  1f9e-assembly1_A  TM=7.525E-01  e=1.679E-02  Homo sapiens
  2y1l-assembly1_A  TM=7.462E-01  e=3.783E-02  Homo sapiens

Secondary structure (DSSP, 8-state):
-----TTSHHHHHT-B-TTS-BHHHHHHHTT-HHHHHHHHHHS-HHHHHHHHH---TTS--HHHHHHHTT-HHHHHHHHHHS-HHHHHHHHH-B-TTS-BHHHHHHHHT-HHHHHHHHTTS-HHHHHHHHH---TTS--HHHHHHHTT-HHHHHHHHHHHHHHHHHHHHHHHHHHHHHHHHHHHHTT-SS--------------SSTTSS--TTS----SSS-EEEEEEE-S--PPPSSPPTT---PPP-TTHHHHHHHHHHHHHHTTEEEEEEES--HHHHHHHHHHHHT-TTTTT-EEEEE-

Mean predicted aligned error: 18.96 Å

Solvent-accessible surface area (backbone atoms only — not comparable to full-atom values): 17696 Å² total; per-residue (Å²): 138,77,92,83,68,92,81,48,59,70,61,63,52,61,44,54,53,99,61,32,42,30,59,64,34,52,31,42,68,74,62,39,45,70,60,45,47,54,49,60,76,71,40,58,50,89,52,44,53,59,53,43,58,52,44,23,77,54,41,44,30,36,67,40,41,20,44,66,66,66,39,60,68,48,38,52,54,55,61,72,56,39,56,66,71,58,48,51,57,56,49,68,44,43,26,78,59,35,41,25,43,62,34,45,16,27,75,71,49,36,48,67,60,44,48,61,56,52,73,68,44,54,54,68,55,45,51,52,64,54,61,46,52,22,74,86,66,35,24,38,55,53,47,7,59,76,69,67,21,57,69,34,29,49,51,52,52,50,54,51,50,53,27,53,50,53,52,52,50,55,48,50,50,50,48,52,49,49,55,52,48,50,60,48,55,76,70,46,88,84,62,83,80,79,74,74,84,72,76,79,80,74,92,77,76,72,81,79,81,76,70,54,99,88,51,86,74,77,75,43,93,51,42,18,41,32,45,35,42,54,61,55,59,76,91,74,66,100,68,80,61,95,86,70,82,85,80,78,76,60,84,77,59,64,63,56,50,51,52,50,52,52,54,40,46,76,64,38,26,49,73,47,80,45,66,56,64,52,74,69,53,48,52,50,52,51,51,56,58,76,66,48,90,57,68,89,71,44,49,78,48,79,48,115

pLDDT: mean 73.98, std 17.59, range [33.06, 93.81]

Foldseek 3Di:
DDPPDPPCPLVQQCDADPQQAGPLLVCLLVVVLVVNLVCLVSDQQVSLLVSQCRATNQQDGSLLSNLLVLVVSSNCSSVVSHDLVSLLVQQCGATNQRAGSLLSNLLNLSQVSNCVSLVSDDLVSLQVSQCRATPVRDGSLRSNVVNVSVSSNVSSVVSPVVSVVVVVVVVVVVVVVVVVVVVVVVVPPPDDDPDDPPPPPPPPDPQPPPDDPPDQDLPDLQSAAEEEEAEQDADDDPDDDPPDDDDDGDPPCVVVVVVVVVVSVSVRHHYDYHYNDYPVRVVVVVVVVVPPPCVVRHDYHYHD